Protein AF-L9M8V8-F1 (afdb_monomer_lite)

Radius of gyration: 56.33 Å; chains: 1; bounding box: 92×40×172 Å

Structure (mmCIF, N/CA/C/O backbone):
data_AF-L9M8V8-F1
#
_entry.id   AF-L9M8V8-F1
#
loop_
_atom_site.group_PDB
_atom_site.id
_atom_site.type_symbol
_atom_site.label_atom_id
_atom_site.label_alt_id
_atom_site.label_comp_id
_atom_site.label_asym_id
_atom_site.label_entity_id
_atom_site.label_seq_id
_atom_site.pdbx_PDB_ins_code
_atom_site.Cartn_x
_atom_site.Cartn_y
_atom_site.Cartn_z
_atom_site.occupancy
_atom_site.B_iso_or_equiv
_atom_site.auth_seq_id
_atom_site.auth_comp_id
_atom_site.auth_asym_id
_atom_site.auth_atom_id
_atom_site.pdbx_PDB_model_num
ATOM 1 N N . MET A 1 1 ? -31.979 2.508 2.368 1.00 50.53 1 MET A N 1
ATOM 2 C CA . MET A 1 1 ? -30.534 2.706 2.116 1.00 50.53 1 MET A CA 1
ATOM 3 C C . MET A 1 1 ? -29.885 3.126 3.432 1.00 50.53 1 MET A C 1
ATOM 5 O O . MET A 1 1 ? -30.281 4.148 3.980 1.00 50.53 1 MET A O 1
ATOM 9 N N . PHE A 1 2 ? -29.004 2.305 4.011 1.00 59.25 2 PHE A N 1
ATOM 10 C CA . PHE A 1 2 ? -28.332 2.633 5.276 1.00 59.25 2 PHE A CA 1
ATOM 11 C C . PHE A 1 2 ? -27.200 3.629 5.005 1.00 59.25 2 PHE A C 1
ATOM 13 O O . PHE A 1 2 ? -26.376 3.392 4.128 1.00 59.25 2 PHE A O 1
ATOM 20 N N . SER A 1 3 ? -27.179 4.757 5.721 1.00 72.69 3 SER A N 1
ATOM 21 C CA . SER A 1 3 ? -26.155 5.793 5.565 1.00 72.69 3 SER A CA 1
ATOM 22 C C . SER A 1 3 ? -25.452 6.067 6.893 1.00 72.69 3 SER A C 1
ATOM 24 O O . SER A 1 3 ? -26.061 6.020 7.964 1.00 72.69 3 SER A O 1
ATOM 26 N N . TRP A 1 4 ? -24.164 6.406 6.817 1.00 74.06 4 TRP A N 1
ATOM 27 C CA . TRP A 1 4 ? -23.378 6.875 7.962 1.00 74.06 4 TRP A CA 1
ATOM 28 C C . TRP A 1 4 ? -24.007 8.083 8.659 1.00 74.06 4 TRP A C 1
ATOM 30 O O . TRP A 1 4 ? -23.920 8.210 9.880 1.00 74.06 4 TRP A O 1
ATOM 40 N N . LYS A 1 5 ? -24.681 8.939 7.884 1.00 79.88 5 LYS A N 1
ATOM 41 C CA . LYS A 1 5 ? -25.448 10.072 8.396 1.00 79.88 5 LYS A CA 1
ATOM 42 C C . LYS A 1 5 ? -26.564 9.593 9.331 1.00 79.88 5 LYS A C 1
ATOM 44 O O . LYS A 1 5 ? -26.595 10.010 10.478 1.00 79.88 5 LYS A O 1
ATOM 49 N N . ASN A 1 6 ? -27.354 8.599 8.919 1.00 80.38 6 ASN A N 1
ATOM 50 C CA . ASN A 1 6 ? -28.432 8.052 9.751 1.00 80.38 6 ASN A CA 1
ATOM 51 C C . ASN A 1 6 ? -27.919 7.429 11.060 1.00 80.38 6 ASN A C 1
ATOM 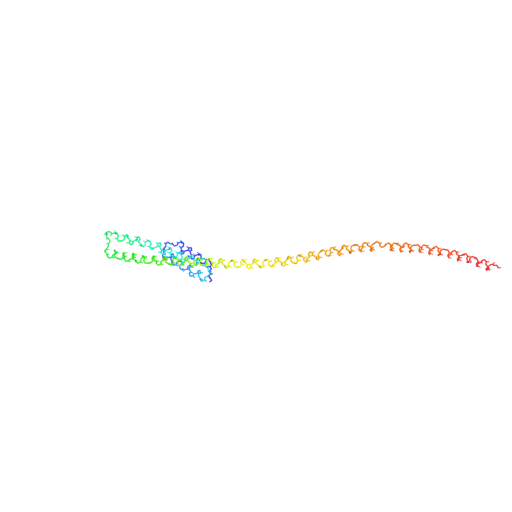53 O O . ASN A 1 6 ? -28.581 7.539 12.089 1.00 80.38 6 ASN A O 1
ATOM 57 N N . ILE A 1 7 ? -26.757 6.768 11.041 1.00 76.38 7 ILE A N 1
ATOM 58 C CA . ILE A 1 7 ? -26.131 6.211 12.253 1.00 76.38 7 ILE A CA 1
ATOM 59 C C . ILE A 1 7 ? -25.719 7.336 13.210 1.00 76.38 7 ILE A C 1
ATOM 61 O O . ILE A 1 7 ? -26.012 7.272 14.404 1.00 76.38 7 ILE A O 1
ATOM 65 N N . LYS A 1 8 ? -25.066 8.375 12.681 1.00 77.00 8 LYS A N 1
ATOM 66 C CA . LYS A 1 8 ? -24.570 9.514 13.461 1.00 77.00 8 LYS A CA 1
ATOM 67 C C . LYS A 1 8 ? -25.706 10.351 14.048 1.00 77.00 8 LYS A C 1
ATOM 69 O O . LYS A 1 8 ? -25.626 10.736 15.210 1.00 77.00 8 LYS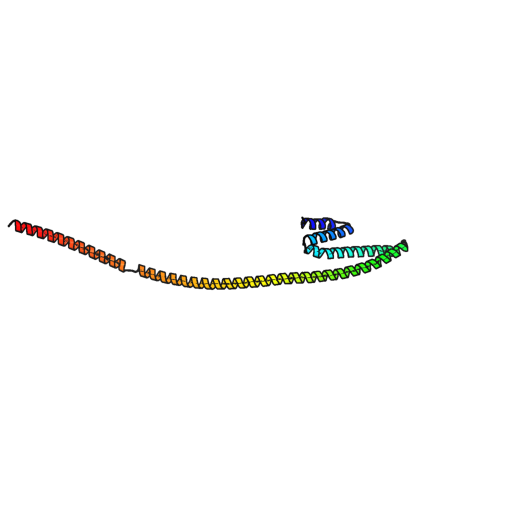 A O 1
ATOM 74 N N . ASP A 1 9 ? -26.761 10.571 13.273 1.00 83.81 9 ASP A N 1
ATOM 75 C CA . ASP A 1 9 ? -27.955 11.294 13.712 1.00 83.81 9 ASP A CA 1
ATOM 76 C C . ASP A 1 9 ? -28.653 10.511 14.835 1.00 83.81 9 ASP A C 1
ATOM 78 O O . ASP A 1 9 ? -28.902 11.054 15.904 1.00 83.81 9 ASP A O 1
ATOM 82 N N . THR A 1 10 ? -28.807 9.186 14.683 1.00 81.44 10 THR A N 1
ATOM 83 C CA . THR A 1 10 ? -29.354 8.319 15.748 1.00 81.44 10 THR A CA 1
ATOM 84 C C . THR A 1 10 ? -28.530 8.401 17.038 1.00 81.44 10 THR A C 1
ATOM 86 O O . THR A 1 10 ? -29.098 8.482 18.125 1.00 81.44 10 THR A O 1
ATOM 89 N N . PHE A 1 11 ? -27.196 8.393 16.936 1.00 79.62 11 PHE A N 1
ATOM 90 C CA . PHE A 1 11 ? -26.319 8.531 18.099 1.00 79.62 11 PHE A CA 1
ATOM 91 C C . PHE A 1 11 ? -26.476 9.901 18.770 1.00 79.62 11 PHE A C 1
ATOM 93 O O . PHE A 1 11 ? -26.633 9.982 19.987 1.00 79.62 11 PHE A O 1
ATOM 100 N N . ASN A 1 12 ? -26.459 10.985 17.997 1.00 80.12 12 ASN A N 1
ATOM 101 C CA . ASN A 1 12 ? -26.593 12.325 18.558 1.00 80.12 12 ASN A CA 1
ATOM 102 C C . ASN A 1 12 ? -27.960 12.522 19.222 1.00 80.12 12 ASN A C 1
ATOM 104 O O . ASN A 1 12 ? -28.014 12.960 20.368 1.00 80.12 12 ASN A O 1
ATOM 108 N N . ASP A 1 13 ? -29.038 12.132 18.550 1.00 83.88 13 ASP A N 1
ATOM 109 C CA . ASP A 1 13 ? -30.397 12.411 19.010 1.00 83.88 13 ASP A CA 1
ATOM 110 C C . ASP A 1 13 ? -30.803 11.511 20.178 1.00 83.88 13 ASP A C 1
ATOM 112 O O . ASP A 1 13 ? -31.338 11.989 21.175 1.00 83.88 13 ASP A O 1
ATOM 116 N N . LYS A 1 14 ? -30.521 10.204 20.087 1.00 83.38 14 LYS A N 1
ATOM 117 C CA . LYS A 1 14 ? -31.028 9.219 21.057 1.00 83.38 14 LYS A CA 1
ATOM 118 C C . LYS A 1 14 ? -30.038 8.867 22.160 1.00 83.38 14 LYS A C 1
ATOM 120 O O . LYS A 1 14 ? -30.459 8.410 23.216 1.00 83.38 14 LYS A O 1
ATOM 125 N N . VAL A 1 15 ? -28.736 9.069 21.944 1.00 79.50 15 VAL A N 1
ATOM 126 C CA . VAL A 1 15 ? -27.695 8.714 22.927 1.00 79.50 15 VAL A CA 1
ATOM 127 C C . VAL A 1 15 ? -27.093 9.958 23.571 1.00 79.50 15 VAL A C 1
ATOM 129 O O . VAL A 1 15 ? -27.067 10.059 24.795 1.00 79.50 15 VAL A O 1
ATOM 132 N N . LYS A 1 16 ? -26.616 10.917 22.770 1.00 78.94 16 LYS A N 1
ATOM 133 C CA . LYS A 1 16 ? -25.908 12.095 23.289 1.00 78.94 16 LYS A CA 1
ATOM 134 C C . LYS A 1 16 ? -26.854 13.126 23.909 1.00 78.94 16 LYS A C 1
ATOM 136 O O . LYS A 1 16 ? -26.568 13.619 24.995 1.00 78.94 16 LYS A O 1
ATOM 141 N N . ASN A 1 17 ? -27.952 13.436 23.225 1.00 83.62 17 ASN A N 1
ATOM 142 C CA . ASN A 1 17 ? -28.871 14.510 23.610 1.00 83.62 17 ASN A CA 1
ATOM 143 C C . ASN A 1 17 ? -30.042 14.033 24.479 1.00 83.62 17 ASN A C 1
ATOM 145 O O . ASN A 1 17 ? -30.834 14.850 24.936 1.00 83.62 17 ASN A O 1
ATOM 149 N N . SER A 1 18 ? -30.170 12.726 24.706 1.00 80.50 18 SER A N 1
ATOM 150 C CA . SER A 1 18 ? -31.218 12.197 25.571 1.00 80.50 18 SER A CA 1
ATOM 151 C C . SER A 1 18 ? -30.935 12.513 27.043 1.00 80.50 18 SER A C 1
ATOM 153 O O . SER A 1 18 ? -29.797 12.410 27.506 1.00 80.50 18 SER A O 1
ATOM 155 N N . GLU A 1 19 ? -31.974 12.848 27.802 1.00 74.69 19 GLU A N 1
ATOM 156 C CA . GLU A 1 19 ? -31.898 13.015 29.259 1.00 74.69 19 GLU A CA 1
ATOM 157 C C . GLU A 1 19 ? -32.205 11.704 30.000 1.00 74.69 19 GLU A C 1
ATOM 159 O O . GLU A 1 19 ? -31.685 11.463 31.089 1.00 74.69 19 GLU A O 1
ATOM 164 N N . SER A 1 20 ? -32.981 10.809 29.381 1.00 80.88 20 SER A N 1
ATOM 165 C CA . SER A 1 20 ? -33.436 9.557 29.984 1.00 80.88 20 SER A CA 1
ATOM 166 C C . SER A 1 20 ? -32.459 8.412 29.712 1.00 80.88 20 SER A C 1
ATOM 168 O O . SER A 1 20 ? -32.096 8.097 28.577 1.00 80.88 20 SER A O 1
ATOM 170 N N . THR A 1 21 ? -32.064 7.720 30.777 1.00 71.12 21 THR A N 1
ATOM 171 C CA . THR A 1 21 ? -31.235 6.513 30.714 1.00 71.12 21 THR A CA 1
ATOM 172 C C . THR A 1 21 ? -31.833 5.425 29.814 1.00 71.12 21 THR A C 1
ATOM 174 O O . THR A 1 21 ? -31.104 4.737 29.091 1.00 71.12 21 THR A O 1
ATOM 177 N N . LYS A 1 22 ? -33.160 5.258 29.841 1.00 76.06 22 LYS A N 1
ATOM 178 C CA . LYS A 1 22 ? -33.867 4.268 29.020 1.00 76.06 22 LYS A CA 1
ATOM 179 C C . LYS A 1 22 ? -33.696 4.581 27.536 1.00 76.06 22 LYS A C 1
ATOM 181 O O . LYS A 1 22 ? -33.362 3.691 26.755 1.00 76.06 22 LYS A O 1
ATOM 186 N N . ASP A 1 23 ? -33.847 5.848 27.171 1.00 78.25 23 ASP A N 1
ATOM 187 C CA . ASP A 1 23 ? -33.729 6.298 25.786 1.00 78.25 23 ASP A CA 1
ATOM 188 C C . ASP A 1 23 ? -32.279 6.242 25.303 1.00 78.25 23 ASP A C 1
ATOM 190 O O . ASP A 1 23 ? -32.037 5.805 24.180 1.00 78.25 23 ASP A O 1
ATOM 194 N N . LYS A 1 24 ? -31.304 6.541 26.177 1.00 80.00 24 LYS A N 1
ATOM 195 C CA . LYS A 1 24 ? -29.876 6.315 25.887 1.00 80.00 24 LYS A CA 1
ATOM 196 C C . LYS A 1 24 ? -29.575 4.852 25.583 1.00 80.00 24 LYS A C 1
ATOM 198 O O . LYS A 1 24 ? -28.861 4.556 24.627 1.00 80.00 24 LYS A O 1
ATOM 203 N N . THR A 1 25 ? -30.126 3.939 26.381 1.00 76.38 25 THR A N 1
ATOM 204 C CA . THR A 1 25 ? -29.896 2.491 26.247 1.00 76.38 25 THR A CA 1
ATOM 205 C C . THR A 1 25 ? -30.508 1.948 24.955 1.00 76.38 25 THR A C 1
ATOM 207 O O . THR A 1 25 ? -29.837 1.251 24.193 1.00 76.38 25 THR A O 1
ATOM 210 N N . LEU A 1 26 ? -31.760 2.317 24.662 1.00 79.25 26 LEU A N 1
ATOM 211 C CA . LEU A 1 26 ? -32.438 1.950 23.415 1.00 79.25 26 LEU A CA 1
ATOM 212 C C . LEU A 1 26 ? -31.756 2.578 22.192 1.00 79.25 26 LEU A C 1
ATOM 214 O O . LEU A 1 26 ? -31.555 1.902 21.184 1.00 79.25 26 LEU A O 1
ATOM 218 N N . GLY A 1 27 ? -31.337 3.842 22.298 1.00 82.62 27 GLY A N 1
ATOM 219 C CA . GLY A 1 27 ? -30.585 4.542 21.261 1.00 82.62 27 GLY A CA 1
ATOM 220 C C . GLY A 1 27 ? -29.258 3.856 20.937 1.00 82.62 27 GLY A C 1
ATOM 221 O O . GLY A 1 27 ? -28.928 3.682 19.766 1.00 82.62 27 GLY A O 1
ATOM 222 N N . LEU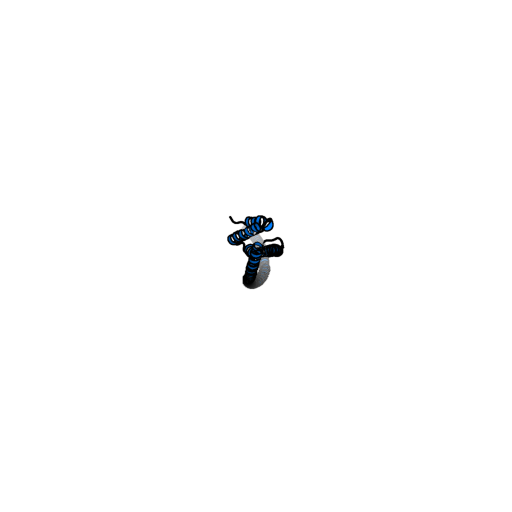 A 1 28 ? -28.521 3.396 21.951 1.00 80.62 28 LEU A N 1
ATOM 223 C CA . LEU A 1 28 ? -27.284 2.633 21.761 1.00 80.62 28 LEU A CA 1
ATOM 224 C C . LEU A 1 28 ? -27.531 1.278 21.096 1.00 80.62 28 LEU A C 1
ATOM 226 O O . LEU A 1 28 ? -26.798 0.922 20.174 1.00 80.62 28 LEU A O 1
ATOM 230 N N . ALA A 1 29 ? -28.570 0.545 21.504 1.00 78.44 29 ALA A N 1
ATOM 231 C CA . ALA A 1 29 ? -28.947 -0.713 20.858 1.00 78.44 29 ALA A CA 1
ATOM 232 C C . ALA A 1 29 ? -29.312 -0.511 19.374 1.00 78.44 29 ALA A C 1
ATOM 234 O O . ALA A 1 29 ? -28.905 -1.294 18.513 1.00 78.44 29 ALA A O 1
ATOM 235 N N . GLU A 1 30 ? -30.010 0.579 19.049 1.00 80.88 30 GLU A N 1
ATOM 236 C CA . GLU A 1 30 ? -30.338 0.948 17.670 1.00 80.88 30 GLU A CA 1
ATOM 237 C C . GLU A 1 30 ? -29.088 1.328 16.859 1.00 80.88 30 GLU A C 1
ATOM 239 O O . GLU A 1 30 ? -28.945 0.906 15.710 1.00 80.88 30 GLU A O 1
ATOM 244 N N . VAL A 1 31 ? -28.148 2.075 17.449 1.00 78.38 31 VAL A N 1
ATOM 245 C CA . VAL A 1 31 ? -26.853 2.389 16.822 1.00 78.38 31 VAL A CA 1
ATOM 246 C C . VAL A 1 31 ? -26.054 1.112 16.546 1.00 78.38 31 VAL A C 1
ATOM 248 O O . VAL A 1 31 ? -25.493 0.990 15.457 1.00 78.38 31 VAL A O 1
ATOM 251 N N . ILE A 1 32 ? -26.050 0.136 17.461 1.00 72.62 32 ILE A N 1
ATOM 252 C CA . ILE A 1 32 ? -25.426 -1.184 17.251 1.00 72.62 32 ILE A CA 1
ATOM 253 C C . ILE A 1 32 ? -26.075 -1.910 16.076 1.00 72.62 32 ILE A C 1
ATOM 255 O O . ILE A 1 32 ? -25.382 -2.283 15.132 1.00 72.62 32 ILE A O 1
ATOM 259 N N . GLY A 1 33 ? -27.402 -2.060 16.083 1.00 71.94 33 GLY A N 1
ATOM 260 C CA . GLY A 1 33 ? -28.116 -2.722 14.989 1.00 71.94 33 GLY A CA 1
ATOM 261 C C . GLY A 1 33 ? -27.811 -2.081 13.633 1.00 71.94 33 GLY A C 1
ATOM 262 O O . GLY A 1 33 ? -27.486 -2.773 12.670 1.00 71.94 33 GLY A O 1
ATOM 263 N N . LYS A 1 34 ? -27.818 -0.743 13.565 1.00 76.44 34 LYS A N 1
ATOM 264 C CA . LYS A 1 34 ? -27.517 -0.009 12.328 1.00 76.44 34 LYS A CA 1
ATOM 265 C C . LYS A 1 34 ? -26.053 -0.138 11.900 1.00 76.44 34 LYS A C 1
ATOM 267 O O . LYS A 1 34 ? -25.787 -0.207 10.704 1.00 76.44 34 LYS A O 1
ATOM 272 N N . THR A 1 35 ? -25.106 -0.169 12.837 1.00 71.31 35 THR A N 1
ATOM 273 C CA . THR A 1 35 ? -23.668 -0.282 12.526 1.00 71.31 35 THR A CA 1
ATOM 274 C C . THR A 1 35 ? -23.261 -1.685 12.101 1.00 71.31 35 THR A C 1
ATOM 276 O O . THR A 1 35 ? -22.473 -1.808 11.165 1.00 71.31 35 THR A O 1
ATOM 279 N N . VAL A 1 36 ? -23.848 -2.725 12.703 1.00 68.75 36 VAL A N 1
ATOM 280 C CA . VAL A 1 36 ? -23.671 -4.122 12.275 1.00 68.75 36 VAL A CA 1
ATOM 281 C C . VAL A 1 36 ? -24.192 -4.309 10.849 1.00 68.75 36 VAL A C 1
ATOM 283 O O . VAL A 1 36 ? -23.459 -4.797 9.993 1.00 68.75 36 VAL A O 1
ATOM 286 N N . VAL A 1 37 ? -25.412 -3.842 10.557 1.00 66.50 37 VAL A N 1
ATOM 287 C CA . VAL A 1 37 ? -26.016 -3.956 9.215 1.00 66.50 37 VAL A CA 1
ATOM 288 C C . VAL A 1 37 ? -25.249 -3.143 8.162 1.00 66.50 37 VAL A C 1
ATOM 290 O O . VAL A 1 37 ? -25.169 -3.551 7.008 1.00 66.50 37 VAL A O 1
ATOM 293 N N . ALA A 1 38 ? -24.654 -2.010 8.542 1.00 65.25 38 ALA A N 1
ATOM 294 C CA . ALA A 1 38 ? -23.890 -1.156 7.632 1.00 65.25 38 ALA A CA 1
ATOM 295 C C . ALA A 1 38 ? -22.410 -1.560 7.461 1.00 65.25 38 ALA A C 1
ATOM 297 O O . ALA A 1 38 ? -21.685 -0.874 6.742 1.00 65.25 38 ALA A O 1
ATOM 298 N N . GLY A 1 39 ? -21.929 -2.608 8.144 1.00 60.81 39 GLY A N 1
ATOM 299 C CA . GLY A 1 39 ? -20.507 -2.988 8.130 1.00 60.81 39 GLY A CA 1
ATOM 300 C C . GLY A 1 39 ? -19.577 -1.942 8.766 1.00 60.81 39 GLY A C 1
ATOM 301 O O . GLY A 1 39 ? -18.367 -1.947 8.539 1.00 60.81 39 GLY A O 1
ATOM 302 N N . ALA A 1 40 ? -20.125 -1.023 9.565 1.00 60.38 40 ALA A N 1
ATOM 303 C CA . ALA A 1 40 ? -19.395 0.051 10.228 1.00 60.38 40 ALA A CA 1
ATOM 304 C C . ALA A 1 40 ? -18.721 -0.470 11.509 1.00 60.38 40 ALA A C 1
ATOM 306 O O . ALA A 1 40 ? -19.192 -0.249 12.626 1.00 60.38 40 ALA A O 1
ATOM 307 N N . THR A 1 41 ? -17.596 -1.166 11.339 1.00 63.00 41 THR A N 1
ATOM 308 C CA . THR A 1 41 ? -16.926 -1.933 12.403 1.00 63.00 41 THR A CA 1
ATOM 309 C C . THR A 1 41 ? -16.490 -1.093 13.602 1.00 63.00 41 THR A C 1
ATOM 311 O O . THR A 1 41 ? -16.589 -1.561 14.728 1.00 63.00 41 THR A O 1
ATOM 314 N N . LYS A 1 42 ? -16.071 0.163 13.410 1.00 65.25 42 LYS A N 1
ATOM 315 C CA . LYS A 1 42 ? -15.481 0.967 14.495 1.00 65.25 42 LYS A CA 1
ATOM 316 C C . LYS A 1 42 ? -16.484 1.405 15.575 1.00 65.25 42 LYS A C 1
ATOM 318 O O . LYS A 1 42 ? -16.188 1.297 16.757 1.00 65.25 42 LYS A O 1
ATOM 323 N N . LEU A 1 43 ? -17.687 1.842 15.192 1.00 62.84 43 LEU A N 1
ATOM 324 C CA . LEU A 1 43 ? -18.749 2.155 16.164 1.00 62.84 43 LEU A CA 1
ATOM 325 C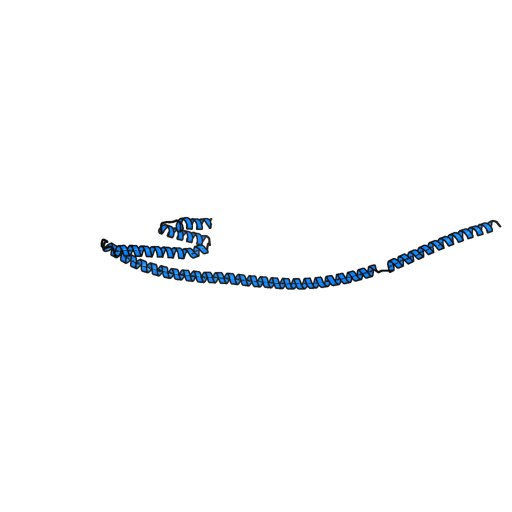 C . LEU A 1 43 ? -19.371 0.884 16.756 1.00 62.84 43 LEU A C 1
ATOM 327 O O . LEU A 1 43 ? -19.680 0.857 17.944 1.00 62.84 43 LEU A O 1
ATOM 331 N N . ALA A 1 44 ? -19.510 -0.179 15.955 1.00 64.25 44 ALA A N 1
ATOM 332 C CA . ALA A 1 44 ? -19.969 -1.478 16.447 1.00 64.25 44 ALA A CA 1
ATOM 333 C C . ALA A 1 44 ? -19.012 -2.073 17.501 1.00 64.25 44 ALA A C 1
ATOM 335 O O . AL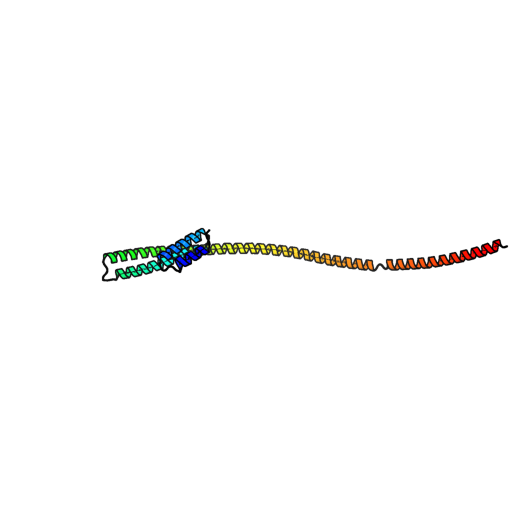A A 1 44 ? -19.454 -2.787 18.395 1.00 64.25 44 ALA A O 1
ATOM 336 N N . GLN A 1 45 ? -17.716 -1.753 17.424 1.00 65.88 45 GLN A N 1
ATOM 337 C CA . GLN A 1 45 ? -16.706 -2.150 18.410 1.00 65.88 45 GLN A CA 1
ATOM 338 C C . GLN A 1 45 ? -16.816 -1.381 19.733 1.00 65.88 45 GLN A C 1
ATOM 340 O O . GLN A 1 45 ? -16.576 -1.957 20.789 1.00 65.88 45 GLN A O 1
ATOM 345 N N . GLU A 1 46 ? -17.150 -0.091 19.694 1.00 68.81 46 GLU A N 1
ATOM 346 C CA . GLU A 1 46 ? -17.167 0.769 20.889 1.00 68.81 46 GLU A CA 1
ATOM 347 C C . GLU A 1 46 ? -18.503 0.712 21.647 1.00 68.81 46 GLU A C 1
ATOM 349 O O . GLU A 1 46 ? -18.555 0.905 22.863 1.00 68.81 46 GLU A O 1
ATOM 354 N N . ALA A 1 47 ? -19.596 0.415 20.947 1.00 67.62 47 ALA A N 1
ATOM 355 C CA . ALA A 1 47 ? -20.940 0.472 21.505 1.00 67.62 47 ALA A CA 1
ATOM 356 C C . ALA A 1 47 ? -21.246 -0.550 22.629 1.00 67.62 47 ALA A C 1
ATOM 358 O O . ALA A 1 47 ? -21.900 -0.153 23.597 1.00 67.62 47 ALA A O 1
ATOM 359 N N . PRO A 1 48 ? -20.763 -1.811 22.603 1.00 71.81 48 PRO A N 1
ATOM 360 C CA . PRO A 1 48 ? -20.913 -2.732 23.734 1.00 71.81 48 PRO A CA 1
ATOM 361 C C . PRO A 1 48 ? -20.285 -2.197 25.029 1.00 71.81 48 PRO A C 1
ATOM 363 O O . PRO A 1 48 ? -20.882 -2.300 26.098 1.00 71.81 48 PRO A O 1
ATOM 366 N N . SER A 1 49 ? -19.112 -1.563 24.935 1.00 74.19 49 SER A N 1
ATOM 367 C CA . SER A 1 49 ? -18.435 -0.946 26.081 1.00 74.19 49 SER A CA 1
ATOM 368 C C . SER A 1 49 ? -19.219 0.252 26.624 1.00 74.19 49 SER A C 1
ATOM 370 O O . SER A 1 49 ? -19.336 0.415 27.837 1.00 74.19 49 SER A O 1
ATOM 372 N N . LEU A 1 50 ? -19.806 1.067 25.740 1.00 73.94 50 LEU A N 1
ATOM 373 C CA . LEU A 1 50 ? -20.670 2.189 26.127 1.00 73.94 50 LEU A CA 1
ATOM 374 C C . LEU A 1 50 ? -21.945 1.718 26.844 1.00 73.94 50 LEU A C 1
ATOM 376 O O . LEU A 1 50 ? -22.337 2.322 27.842 1.00 73.94 50 LEU A O 1
ATOM 380 N N . LEU A 1 51 ? -22.563 0.627 26.380 1.00 73.50 51 LEU A N 1
ATOM 381 C CA . LEU A 1 51 ? -23.716 0.016 27.049 1.00 73.50 51 LEU A CA 1
ATOM 382 C C . LEU A 1 51 ? -23.365 -0.512 28.442 1.00 73.50 51 LEU A C 1
ATOM 384 O O . LEU A 1 51 ? -24.119 -0.276 29.384 1.00 73.50 51 LEU A O 1
ATOM 388 N N . LEU A 1 52 ? -22.225 -1.191 28.590 1.00 77.75 52 LEU A N 1
ATOM 389 C CA . LEU A 1 52 ? -21.786 -1.701 29.892 1.00 77.75 52 LEU A CA 1
ATOM 390 C C . LEU A 1 52 ? -21.498 -0.562 30.877 1.00 77.75 52 LEU A C 1
ATOM 392 O O . LEU A 1 52 ? -21.920 -0.639 32.025 1.00 77.75 52 LEU A O 1
ATOM 396 N N . ASN A 1 53 ? -20.869 0.526 30.427 1.00 79.44 53 ASN A N 1
ATOM 397 C CA . ASN A 1 53 ? -20.619 1.695 31.277 1.00 79.44 53 ASN A CA 1
ATOM 398 C C . ASN A 1 53 ? -21.920 2.382 31.732 1.00 79.44 53 ASN A C 1
ATOM 400 O O . ASN A 1 53 ? -22.012 2.843 32.867 1.00 79.44 53 ASN A O 1
ATOM 404 N N . LEU A 1 54 ? -22.943 2.438 30.874 1.00 75.62 54 LEU A N 1
ATOM 405 C CA . LEU A 1 54 ? -24.264 2.946 31.264 1.00 75.62 54 LEU A CA 1
ATOM 406 C C . LEU A 1 54 ? -24.976 2.013 32.247 1.00 75.62 54 LEU A C 1
ATOM 408 O O . LEU A 1 54 ? -25.622 2.490 33.178 1.00 75.62 54 LEU A O 1
ATOM 412 N N . ALA A 1 55 ? -24.860 0.698 32.056 1.00 75.06 55 ALA A N 1
ATOM 413 C CA . ALA A 1 55 ? -25.416 -0.284 32.980 1.00 75.06 55 ALA A CA 1
ATOM 414 C C . ALA A 1 55 ? -24.785 -0.163 34.378 1.00 75.06 55 ALA A C 1
ATOM 416 O O . ALA A 1 55 ? -25.504 -0.194 35.373 1.00 75.06 55 ALA A O 1
ATOM 417 N N . GLU A 1 56 ? -23.473 0.062 34.462 1.00 75.25 56 GLU A N 1
ATOM 418 C CA . GLU A 1 56 ? -22.783 0.322 35.733 1.00 75.25 56 GLU A CA 1
ATOM 419 C C . GLU A 1 56 ? -23.236 1.615 36.400 1.00 75.25 56 GLU A C 1
ATOM 421 O O . GLU A 1 56 ? -23.595 1.591 37.574 1.00 75.25 56 GLU A O 1
ATOM 426 N N . ALA A 1 57 ? -23.291 2.721 35.652 1.00 76.94 57 ALA A N 1
ATOM 427 C CA . ALA A 1 57 ? -23.739 4.003 36.194 1.00 76.94 57 ALA A CA 1
ATOM 428 C C . ALA A 1 57 ? -25.160 3.909 36.781 1.00 76.94 57 ALA A C 1
ATOM 430 O O . ALA A 1 57 ? -25.453 4.490 37.827 1.00 76.94 57 ALA A O 1
ATOM 431 N N . ASN A 1 58 ? -26.037 3.128 36.144 1.00 76.00 58 ASN A N 1
ATOM 432 C CA . ASN A 1 58 ? -27.365 2.846 36.683 1.00 76.00 58 ASN A CA 1
ATOM 433 C C . ASN A 1 58 ? -27.321 1.961 37.921 1.00 76.00 58 ASN A C 1
ATOM 435 O O . ASN A 1 58 ? -28.029 2.245 38.882 1.00 76.00 58 ASN A O 1
ATOM 439 N N . ASN A 1 59 ? -26.514 0.899 37.913 1.00 80.69 59 ASN A N 1
ATOM 440 C CA . ASN A 1 59 ? -26.370 0.018 39.067 1.00 80.69 59 ASN A CA 1
ATOM 441 C C . ASN A 1 59 ? -25.894 0.798 40.297 1.00 80.69 59 ASN A C 1
ATOM 443 O O . ASN A 1 59 ? -26.449 0.612 41.378 1.00 80.69 59 ASN A O 1
ATOM 447 N N . ASP A 1 60 ? -24.943 1.717 40.137 1.00 79.25 60 ASP A N 1
ATOM 448 C CA . ASP A 1 60 ? -24.452 2.562 41.227 1.00 79.25 60 ASP A CA 1
ATOM 449 C C . ASP A 1 60 ? -25.549 3.492 41.769 1.00 79.25 60 ASP A C 1
ATOM 451 O O . ASP A 1 60 ? -25.722 3.611 42.988 1.00 79.25 60 ASP A O 1
ATOM 455 N N . GLN A 1 61 ? -26.357 4.088 40.886 1.00 80.31 61 GLN A N 1
ATOM 456 C CA . GLN A 1 61 ? -27.496 4.914 41.290 1.00 80.31 61 GLN A CA 1
ATOM 457 C C . GLN A 1 61 ? -28.578 4.095 42.010 1.00 80.31 61 GLN A C 1
ATOM 459 O O . GLN A 1 61 ? -29.100 4.527 43.038 1.00 80.31 61 GLN A O 1
ATOM 464 N N . ILE A 1 62 ? -28.904 2.897 41.518 1.00 79.19 62 ILE A N 1
ATOM 465 C CA . ILE A 1 62 ? -29.901 2.023 42.150 1.00 79.19 62 ILE A CA 1
ATOM 466 C C . ILE A 1 62 ? -29.387 1.531 43.509 1.00 79.19 62 ILE A C 1
ATOM 468 O O . ILE A 1 62 ? -30.150 1.524 44.474 1.00 79.19 62 ILE A O 1
ATOM 472 N N . LYS A 1 63 ? -28.093 1.196 43.637 1.00 84.25 63 LYS A N 1
ATOM 473 C CA . LYS A 1 63 ? -27.473 0.871 44.934 1.00 84.25 63 LYS A CA 1
ATOM 474 C C . LYS A 1 63 ? -27.602 2.022 45.921 1.00 84.25 63 LYS A C 1
ATOM 476 O O . LYS A 1 63 ? -27.887 1.776 47.091 1.00 84.25 63 LYS A O 1
ATOM 481 N N . LYS A 1 64 ? -27.386 3.261 45.470 1.00 85.62 64 LYS A N 1
ATOM 482 C CA . LYS A 1 64 ? -27.535 4.454 46.307 1.00 85.62 64 LYS A CA 1
ATOM 483 C C . LYS A 1 64 ? -28.976 4.595 46.807 1.00 85.62 64 LYS A C 1
ATOM 485 O O . LYS A 1 64 ? -29.184 4.619 48.016 1.00 85.62 64 LYS A O 1
ATOM 490 N N . ASN A 1 65 ? -29.952 4.555 45.900 1.00 84.50 65 ASN A N 1
ATOM 491 C CA . ASN A 1 65 ? -31.372 4.659 46.245 1.00 84.50 65 ASN A CA 1
ATOM 492 C C . ASN A 1 65 ? -31.821 3.516 47.181 1.00 84.50 65 ASN A C 1
ATOM 494 O O . ASN A 1 65 ? -32.534 3.742 48.153 1.00 84.50 65 ASN A O 1
ATOM 498 N N . ALA A 1 66 ? -31.375 2.278 46.936 1.00 85.56 66 ALA A N 1
ATOM 499 C CA . ALA A 1 66 ? -31.706 1.132 47.785 1.00 85.56 66 ALA A CA 1
ATOM 500 C C . ALA A 1 66 ? -31.113 1.263 49.199 1.00 85.56 66 ALA A C 1
ATOM 502 O O . ALA A 1 66 ? -31.770 0.907 50.176 1.00 85.56 66 ALA A O 1
ATOM 503 N N . LYS A 1 67 ? -29.893 1.803 49.330 1.00 88.94 67 LYS A N 1
ATOM 504 C CA . LYS A 1 67 ? -29.281 2.099 50.636 1.00 88.94 67 LYS A CA 1
ATOM 505 C C . LYS A 1 67 ? -30.035 3.197 51.385 1.00 88.94 67 LYS A C 1
ATOM 507 O O . LYS A 1 67 ? -30.196 3.080 52.595 1.00 88.94 67 LYS A O 1
ATOM 512 N N . GLU A 1 68 ? -30.512 4.225 50.686 1.00 89.62 68 GLU A N 1
ATOM 513 C CA . GLU A 1 68 ? -31.338 5.289 51.273 1.00 89.62 68 GLU A CA 1
ATOM 514 C C . GLU A 1 68 ? -32.645 4.717 51.852 1.00 89.62 68 GLU A C 1
ATOM 516 O O . GLU A 1 68 ? -32.927 4.935 53.026 1.00 89.62 68 GLU A O 1
ATOM 521 N N . VAL A 1 69 ? -33.357 3.869 51.099 1.00 88.69 69 VAL A N 1
ATOM 522 C CA . VAL A 1 69 ? -34.586 3.175 51.549 1.00 88.69 69 VAL A CA 1
ATOM 523 C C . VAL A 1 69 ? -34.334 2.258 52.756 1.00 88.69 69 VAL A C 1
ATOM 525 O O . VAL A 1 69 ? -35.144 2.190 53.678 1.00 88.69 69 VAL A O 1
ATOM 528 N N . ILE A 1 70 ? -33.206 1.539 52.782 1.00 89.25 70 ILE A N 1
ATOM 529 C CA . ILE A 1 70 ? -32.856 0.653 53.908 1.00 89.25 70 ILE A CA 1
ATOM 530 C C . ILE A 1 70 ? -32.602 1.448 55.191 1.00 89.25 70 ILE A C 1
ATOM 532 O O . ILE A 1 70 ? -32.979 0.993 56.275 1.00 89.25 70 ILE A O 1
ATOM 536 N N . ASN A 1 71 ? -31.959 2.608 55.060 1.00 90.81 71 ASN A N 1
ATOM 537 C CA . ASN A 1 71 ? -31.520 3.428 56.183 1.00 90.81 71 ASN A CA 1
ATOM 538 C C . ASN A 1 71 ? -32.588 4.421 56.669 1.00 90.81 71 ASN A C 1
ATOM 540 O O . ASN A 1 71 ? -32.418 4.980 57.750 1.00 90.81 71 ASN A O 1
ATOM 544 N N . ASP A 1 72 ? -33.674 4.634 55.920 1.00 90.88 72 ASP A N 1
ATOM 545 C CA . ASP A 1 72 ? -34.766 5.521 56.326 1.00 90.88 72 ASP A CA 1
ATOM 546 C C . ASP A 1 72 ? -35.548 4.921 57.515 1.00 90.88 72 ASP A C 1
ATOM 548 O O . ASP A 1 72 ? -36.147 3.846 57.391 1.00 90.88 72 ASP A O 1
ATOM 552 N N . PRO A 1 73 ? -35.572 5.568 58.695 1.00 86.06 73 PRO A N 1
ATOM 553 C CA . PRO A 1 73 ? -36.302 5.068 59.857 1.00 86.06 73 PRO A CA 1
ATOM 554 C C . PRO A 1 73 ? -37.826 5.025 59.656 1.00 86.06 73 PRO A C 1
ATOM 556 O O . PRO A 1 73 ? -38.472 4.197 60.295 1.00 86.06 73 PRO A O 1
ATOM 559 N N . ASN A 1 74 ? -38.388 5.843 58.761 1.00 91.56 74 ASN A N 1
ATOM 560 C CA . ASN A 1 74 ? -39.832 5.942 58.514 1.00 91.56 74 ASN A CA 1
ATOM 561 C C . ASN A 1 74 ? -40.346 4.942 57.467 1.00 91.56 74 ASN A C 1
ATOM 563 O O . ASN A 1 74 ? -41.551 4.828 57.252 1.00 91.56 74 ASN A O 1
ATOM 567 N N . GLU A 1 75 ? -39.443 4.217 56.812 1.00 92.69 75 GLU A N 1
ATOM 568 C CA . GLU A 1 75 ? -39.784 3.301 55.733 1.00 92.69 75 GLU A CA 1
ATOM 569 C C . GLU A 1 75 ? -40.226 1.918 56.245 1.00 92.69 75 GLU A C 1
ATOM 571 O O . GLU A 1 75 ? -39.733 1.405 57.260 1.00 92.69 75 GLU A O 1
ATOM 576 N N . THR A 1 76 ? -41.151 1.286 55.516 1.00 92.44 76 THR A N 1
ATOM 577 C CA . THR A 1 76 ? -41.771 0.015 55.919 1.00 92.44 76 THR A CA 1
ATOM 578 C C . THR A 1 76 ? -40.785 -1.160 55.886 1.00 92.44 76 THR A C 1
ATOM 580 O O . THR A 1 76 ? -39.863 -1.218 55.069 1.00 92.44 76 THR A O 1
ATOM 583 N N . ILE A 1 77 ? -41.001 -2.158 56.754 1.00 89.00 77 ILE A N 1
ATOM 584 C CA . ILE A 1 77 ? -40.174 -3.382 56.802 1.00 89.00 77 ILE A CA 1
ATOM 585 C C . ILE A 1 77 ? -40.182 -4.110 55.447 1.00 89.00 77 ILE A C 1
ATOM 587 O O . ILE A 1 77 ? -39.139 -4.594 55.003 1.00 89.00 77 ILE A O 1
ATOM 591 N N . GLU A 1 78 ? -41.331 -4.143 54.768 1.00 89.69 78 GLU A N 1
ATOM 592 C CA . GLU A 1 78 ? -41.486 -4.768 53.452 1.00 89.69 78 GLU A CA 1
ATOM 593 C C . GLU A 1 78 ? -40.639 -4.059 52.381 1.00 89.69 78 GLU A C 1
ATOM 595 O O . GLU A 1 78 ? -39.912 -4.715 51.629 1.00 89.69 78 GLU A O 1
ATOM 600 N N . ASN A 1 79 ? -40.653 -2.722 52.344 1.00 85.62 79 ASN A N 1
ATOM 601 C CA . ASN A 1 79 ? -39.842 -1.948 51.399 1.00 85.62 79 ASN A CA 1
ATOM 602 C C . ASN A 1 79 ? -38.342 -2.099 51.675 1.00 85.62 79 ASN A C 1
ATOM 604 O O . ASN A 1 79 ? -37.557 -2.268 50.739 1.00 85.62 79 ASN A O 1
ATOM 608 N N . LYS A 1 80 ? -37.936 -2.159 52.948 1.00 88.06 80 LYS A N 1
ATOM 609 C CA . LYS A 1 80 ? -36.546 -2.448 53.337 1.00 88.06 80 LYS A CA 1
ATOM 610 C C . LYS A 1 80 ? -36.099 -3.848 52.911 1.00 88.06 80 LYS A C 1
ATOM 612 O O . LYS A 1 80 ? -34.966 -4.017 52.461 1.00 88.06 80 LYS A O 1
ATOM 617 N N . GLN A 1 81 ? -36.966 -4.858 53.020 1.00 86.62 81 GLN A N 1
ATOM 618 C CA . GLN A 1 81 ? -36.675 -6.215 52.539 1.00 86.62 81 GLN A CA 1
ATOM 619 C C . GLN A 1 81 ? -36.556 -6.269 51.011 1.00 86.62 81 GLN A C 1
ATOM 621 O O . GLN A 1 81 ? -35.594 -6.850 50.502 1.00 86.62 81 GLN A O 1
ATOM 626 N N . LYS A 1 82 ? -37.465 -5.612 50.278 1.00 86.50 82 LYS A N 1
ATOM 627 C CA . LYS A 1 82 ? -37.372 -5.482 48.814 1.00 86.50 82 LYS A CA 1
ATOM 628 C C . LYS A 1 82 ? -36.071 -4.792 48.401 1.00 86.50 82 LYS A C 1
ATOM 630 O O . LYS A 1 82 ? -35.361 -5.309 47.545 1.00 86.50 82 LYS A O 1
ATOM 635 N N . ALA A 1 83 ? -35.701 -3.687 49.051 1.00 85.94 83 ALA A N 1
ATOM 636 C CA . ALA A 1 83 ? -34.452 -2.971 48.783 1.00 85.94 83 ALA A CA 1
ATOM 637 C C . ALA A 1 83 ? -33.198 -3.832 49.034 1.00 85.94 83 ALA A C 1
ATOM 639 O O . ALA A 1 83 ? -32.270 -3.807 48.226 1.00 85.94 83 ALA A O 1
ATOM 640 N N . LYS A 1 84 ? -33.183 -4.654 50.096 1.00 86.81 84 LYS A N 1
ATOM 641 C CA . LYS A 1 84 ? -32.100 -5.627 50.347 1.00 86.81 84 LYS A CA 1
ATOM 642 C C . LYS A 1 84 ? -32.015 -6.700 49.258 1.00 86.81 84 LYS A C 1
ATOM 644 O O . LYS A 1 84 ? -30.920 -7.017 48.805 1.00 86.81 84 LYS A O 1
ATOM 649 N N . SER A 1 85 ? -33.154 -7.229 48.810 1.00 85.50 85 SER A N 1
ATOM 650 C CA . SER A 1 85 ? -33.195 -8.193 47.701 1.00 85.50 85 SER A CA 1
ATOM 651 C C . SER A 1 85 ? -32.684 -7.577 46.393 1.00 85.50 85 SER A C 1
ATOM 653 O O . SER A 1 85 ? -31.890 -8.203 45.691 1.00 85.50 85 SER A O 1
ATOM 655 N N . TYR A 1 86 ? -33.059 -6.326 46.099 1.00 82.06 86 TYR A N 1
ATOM 656 C CA . TYR A 1 86 ? -32.532 -5.594 44.947 1.00 82.06 86 TYR A CA 1
ATOM 657 C C . TYR A 1 86 ? -31.018 -5.387 45.027 1.00 82.06 86 TYR A C 1
ATOM 659 O O . TYR A 1 86 ? -30.338 -5.593 44.026 1.00 82.06 86 TYR A O 1
ATOM 667 N N . LEU A 1 87 ? -30.474 -5.040 46.197 1.00 85.25 87 LEU A N 1
ATOM 668 C CA . LEU A 1 87 ? -29.027 -4.893 46.392 1.00 85.25 87 LEU A CA 1
ATOM 669 C C . LEU A 1 87 ? -28.258 -6.180 46.071 1.00 85.25 87 LEU A C 1
ATOM 671 O O . LEU A 1 87 ? -27.316 -6.120 45.282 1.00 85.25 87 LEU A O 1
ATOM 675 N N . ASN A 1 88 ? -28.706 -7.331 46.585 1.00 84.56 88 ASN A N 1
ATOM 676 C CA . ASN A 1 88 ? -28.088 -8.627 46.273 1.00 84.56 88 ASN A CA 1
ATOM 677 C C . ASN A 1 88 ? -28.137 -8.943 44.769 1.00 84.56 88 ASN A C 1
ATOM 679 O O . ASN A 1 88 ? -27.157 -9.407 44.190 1.00 84.56 88 ASN A O 1
ATOM 683 N N . ASN A 1 89 ? -29.263 -8.662 44.106 1.00 83.81 89 ASN A N 1
ATOM 684 C CA . ASN A 1 89 ? -29.386 -8.889 42.665 1.00 83.81 89 ASN A CA 1
ATOM 685 C C . ASN A 1 89 ? -28.442 -7.989 41.852 1.00 83.81 89 ASN A C 1
ATOM 687 O O . ASN A 1 89 ? -27.876 -8.438 40.858 1.00 83.81 89 ASN A O 1
ATOM 691 N N . ILE A 1 90 ? -28.238 -6.737 42.270 1.00 82.88 90 ILE A N 1
ATOM 692 C CA . ILE A 1 90 ? -27.328 -5.815 41.578 1.00 82.88 90 ILE A CA 1
ATOM 693 C C . ILE A 1 90 ? -25.870 -6.256 41.727 1.00 82.88 90 ILE A C 1
ATOM 695 O O . ILE A 1 90 ? -25.096 -6.092 40.788 1.00 82.88 90 ILE A O 1
ATOM 699 N N . GLU A 1 91 ? -25.478 -6.820 42.869 1.00 81.81 91 GLU A N 1
ATOM 700 C CA . GLU A 1 91 ? -24.125 -7.363 43.050 1.00 81.81 91 GLU A CA 1
ATOM 701 C C . GLU A 1 91 ? -23.827 -8.489 42.052 1.00 81.81 91 GLU A C 1
ATOM 703 O O . GLU A 1 91 ? -22.786 -8.448 41.392 1.00 81.81 91 GLU A O 1
ATOM 708 N N . ASN A 1 92 ? -24.778 -9.405 41.843 1.00 83.25 92 ASN A N 1
ATOM 709 C CA . ASN A 1 92 ? -24.666 -10.450 40.819 1.00 83.25 92 ASN A CA 1
ATOM 710 C C . ASN A 1 92 ? -24.560 -9.855 39.406 1.00 83.25 92 ASN A C 1
ATOM 712 O O . ASN A 1 92 ? -23.648 -10.194 38.656 1.00 83.25 92 ASN A O 1
ATOM 716 N N . ILE A 1 93 ? -25.433 -8.898 39.063 1.00 81.62 93 ILE A N 1
ATOM 717 C CA . ILE A 1 93 ? -25.400 -8.217 37.755 1.00 81.62 93 ILE A CA 1
ATOM 718 C C . ILE A 1 93 ? -24.055 -7.510 37.533 1.00 81.62 93 ILE A C 1
ATOM 720 O O . ILE A 1 93 ? -23.542 -7.479 36.416 1.00 81.62 93 ILE A O 1
ATOM 724 N N . GLN A 1 94 ? -23.463 -6.929 38.576 1.00 81.00 94 GLN A N 1
ATOM 725 C CA . GLN A 1 94 ? -22.185 -6.231 38.460 1.00 81.00 94 GLN A CA 1
ATOM 726 C C . GLN A 1 94 ? -21.010 -7.194 38.269 1.00 81.00 94 GLN A C 1
ATOM 728 O O . GLN A 1 94 ? -20.082 -6.867 37.529 1.00 81.00 94 GLN A O 1
ATOM 733 N N . SER A 1 95 ? -21.074 -8.390 38.860 1.00 83.94 95 SER A N 1
ATOM 734 C CA . SER A 1 95 ? -20.133 -9.474 38.557 1.00 83.94 95 SER A CA 1
ATOM 735 C C . SER A 1 95 ? -20.195 -9.863 37.075 1.00 83.94 95 SER A C 1
ATOM 737 O O . SER A 1 95 ? -19.171 -9.833 36.391 1.00 83.94 95 SER A O 1
ATOM 739 N N . ASP A 1 96 ? -21.398 -10.100 36.541 1.00 84.12 96 ASP A N 1
ATOM 740 C CA . ASP A 1 96 ? -21.602 -10.451 35.127 1.00 84.12 96 ASP A CA 1
ATOM 741 C C . ASP A 1 96 ? -21.107 -9.352 34.171 1.00 84.12 96 ASP A C 1
ATOM 743 O O . ASP A 1 96 ? -20.524 -9.624 33.118 1.00 84.12 96 ASP A O 1
ATOM 747 N N . ILE A 1 97 ? -21.339 -8.083 34.522 1.00 83.00 97 ILE A N 1
ATOM 748 C CA . ILE A 1 97 ? -20.848 -6.932 33.754 1.00 83.00 97 ILE A CA 1
ATOM 749 C C . ILE A 1 97 ? -19.315 -6.921 33.715 1.00 83.00 97 ILE A C 1
ATOM 751 O O . ILE A 1 97 ? -18.739 -6.711 32.644 1.00 83.00 97 ILE A O 1
ATOM 755 N N . ASN A 1 98 ? -18.653 -7.177 34.846 1.00 84.12 98 ASN A N 1
ATOM 756 C CA . ASN A 1 98 ? -17.193 -7.202 34.932 1.00 84.12 98 ASN A CA 1
ATOM 757 C C . ASN A 1 98 ? -16.585 -8.329 34.087 1.00 84.12 98 ASN A C 1
ATOM 759 O O . ASN A 1 98 ? -15.624 -8.090 33.350 1.00 84.12 98 ASN A O 1
ATOM 763 N N . GLU A 1 99 ? -17.163 -9.530 34.125 1.00 87.25 99 GLU A N 1
ATOM 764 C CA . GLU A 1 99 ? -16.732 -10.646 33.272 1.00 87.25 99 GLU A CA 1
ATOM 765 C C . GLU A 1 99 ? -16.887 -10.308 31.785 1.00 87.25 99 GLU A C 1
ATOM 767 O O . GLU A 1 99 ? -15.964 -10.492 30.984 1.00 87.25 99 GLU A O 1
ATOM 772 N N . ARG A 1 100 ? -18.030 -9.725 31.403 1.00 83.81 100 ARG A N 1
ATOM 773 C CA . ARG A 1 100 ? -18.280 -9.296 30.019 1.00 83.81 100 ARG A CA 1
ATOM 774 C C . ARG A 1 100 ? -17.318 -8.201 29.565 1.00 83.81 100 ARG A C 1
ATOM 776 O O . ARG A 1 100 ? -16.888 -8.224 28.411 1.00 83.81 100 ARG A O 1
ATOM 783 N N . LYS A 1 101 ? -16.942 -7.270 30.447 1.00 84.06 101 LYS A N 1
ATOM 784 C CA . LYS A 1 101 ? -15.921 -6.251 30.160 1.00 84.06 101 LYS A CA 1
ATOM 785 C C . LYS A 1 101 ? -14.567 -6.878 29.856 1.00 84.06 101 LYS A C 1
ATOM 787 O O . LYS A 1 101 ? -13.977 -6.558 28.826 1.00 84.06 101 LYS A O 1
ATOM 792 N N . GLN A 1 102 ? -14.109 -7.809 30.690 1.00 86.00 102 GLN A N 1
ATOM 793 C CA . GLN A 1 102 ? -12.851 -8.518 30.445 1.00 86.00 102 GLN A CA 1
ATOM 794 C C . GLN A 1 102 ? -12.884 -9.290 29.119 1.00 86.00 102 GLN A C 1
ATOM 796 O O . GLN A 1 102 ? -11.922 -9.246 28.348 1.00 86.00 102 GLN A O 1
ATOM 801 N N . GLY A 1 103 ? -14.009 -9.944 28.812 1.00 84.62 103 GLY A N 1
ATOM 802 C CA . GLY A 1 103 ? -14.221 -10.616 27.530 1.00 84.62 103 GLY A CA 1
ATOM 803 C C . GLY A 1 103 ? -14.105 -9.666 26.332 1.00 84.62 103 GLY A C 1
ATOM 804 O O . GLY A 1 103 ? -13.395 -9.967 25.369 1.00 84.62 103 GLY A O 1
ATOM 805 N N . LEU A 1 104 ? -14.740 -8.491 26.403 1.00 82.50 104 LEU A N 1
ATOM 806 C CA . LEU A 1 104 ? -14.655 -7.468 25.354 1.00 82.50 104 LEU A CA 1
ATOM 807 C C . LEU A 1 104 ? -13.244 -6.898 25.194 1.00 82.50 104 LEU A C 1
ATOM 809 O O . LEU A 1 104 ? -12.788 -6.713 24.065 1.00 82.50 104 LEU A O 1
ATOM 813 N N . ASP A 1 105 ? -12.532 -6.654 26.292 1.00 82.94 105 ASP A N 1
ATOM 814 C CA . ASP A 1 105 ? -11.152 -6.170 26.241 1.00 82.94 105 ASP A CA 1
ATOM 815 C C . ASP A 1 105 ? -10.221 -7.191 25.580 1.00 82.94 105 ASP A C 1
ATOM 817 O O . ASP A 1 105 ? -9.373 -6.826 24.758 1.00 82.94 105 ASP A O 1
ATOM 821 N N . ASN A 1 106 ? -10.404 -8.479 25.876 1.00 82.94 106 ASN A N 1
ATOM 822 C CA . ASN A 1 106 ? -9.660 -9.557 25.228 1.00 82.94 106 ASN A CA 1
ATOM 823 C C . ASN A 1 106 ? -9.986 -9.646 23.733 1.00 82.94 106 ASN A C 1
ATOM 825 O O . ASN A 1 106 ? -9.069 -9.699 22.911 1.00 82.94 106 ASN A O 1
ATOM 829 N N . TYR A 1 107 ? -11.267 -9.570 23.362 1.00 81.38 107 TYR A N 1
ATOM 830 C CA . TYR A 1 107 ? -11.684 -9.540 21.959 1.00 81.38 107 TYR A CA 1
ATOM 831 C C . TYR A 1 107 ? -11.058 -8.360 21.203 1.00 81.38 107 TYR A C 1
ATOM 833 O O . TYR A 1 107 ? -10.515 -8.524 20.108 1.00 81.38 107 TYR A O 1
ATOM 841 N N . ARG A 1 108 ? -11.052 -7.170 21.814 1.00 79.50 108 ARG A N 1
ATOM 842 C CA . ARG A 1 108 ? -10.448 -5.961 21.240 1.00 79.50 108 ARG A CA 1
ATOM 843 C C . ARG A 1 108 ? -8.942 -6.117 21.029 1.00 79.50 108 ARG A C 1
ATOM 845 O O . ARG A 1 108 ? -8.429 -5.698 19.991 1.00 79.50 108 ARG A O 1
ATOM 852 N N . LYS A 1 109 ? -8.227 -6.728 21.980 1.00 82.31 109 LYS A N 1
ATOM 853 C CA . LYS A 1 109 ? -6.790 -7.023 21.846 1.00 82.31 109 LYS A CA 1
ATOM 854 C C . LYS A 1 109 ? -6.522 -7.981 20.684 1.00 82.31 109 LYS A C 1
ATOM 856 O O . LYS A 1 109 ? -5.680 -7.667 19.844 1.00 82.31 109 LYS A O 1
ATOM 861 N N . SER A 1 110 ? -7.260 -9.088 20.597 1.00 78.06 110 SER A N 1
ATOM 862 C CA . SER A 1 110 ? -7.096 -10.073 19.520 1.00 78.06 110 SER A CA 1
ATOM 863 C C . SER A 1 110 ? -7.406 -9.488 18.143 1.00 78.06 110 SER A C 1
ATOM 865 O O . SER A 1 110 ? -6.646 -9.698 17.200 1.00 78.06 110 SER A O 1
ATOM 867 N N . PHE A 1 111 ? -8.468 -8.686 18.026 1.00 77.31 111 PHE A N 1
ATOM 868 C CA . PHE A 1 111 ? -8.812 -8.016 16.772 1.00 77.31 111 PHE A CA 1
ATOM 869 C C . PHE A 1 111 ? -7.724 -7.027 16.330 1.00 77.31 111 PHE A C 1
ATOM 871 O O . PHE A 1 111 ? -7.298 -7.041 15.178 1.00 77.31 111 PHE A O 1
ATOM 878 N N . ASN A 1 112 ? -7.226 -6.198 17.254 1.00 80.94 112 ASN A N 1
ATOM 879 C CA . ASN A 1 112 ? -6.146 -5.252 16.961 1.00 80.94 112 ASN A CA 1
ATOM 880 C C . ASN A 1 112 ? -4.848 -5.956 16.550 1.00 80.94 112 ASN A C 1
ATOM 882 O O . ASN A 1 112 ? -4.106 -5.436 15.719 1.00 80.94 112 ASN A O 1
ATOM 886 N N . TYR A 1 113 ? -4.557 -7.118 17.137 1.00 77.19 113 TYR A N 1
ATOM 887 C CA . TYR A 1 113 ? -3.411 -7.929 16.745 1.00 77.19 113 TYR A CA 1
ATOM 888 C C . TYR A 1 113 ? -3.567 -8.460 15.314 1.00 77.19 113 TYR A C 1
ATOM 890 O O . TYR A 1 113 ? -2.655 -8.291 14.507 1.00 77.19 113 TYR A O 1
ATOM 898 N N . ALA A 1 114 ? -4.732 -9.020 14.975 1.00 75.12 114 ALA A N 1
ATOM 899 C CA . ALA A 1 114 ? -5.014 -9.517 13.629 1.00 75.12 114 ALA A CA 1
ATOM 900 C C . ALA A 1 114 ? -4.929 -8.405 12.566 1.00 75.12 114 ALA A C 1
ATOM 902 O O . ALA A 1 114 ? -4.248 -8.572 11.559 1.00 75.12 114 ALA A O 1
ATOM 903 N N . ASP A 1 115 ? -5.533 -7.237 12.819 1.00 76.88 115 ASP A N 1
ATOM 904 C CA . ASP A 1 115 ? -5.471 -6.085 11.905 1.00 76.88 115 ASP A CA 1
ATOM 905 C C . ASP A 1 115 ? -4.028 -5.596 11.680 1.00 76.88 115 ASP A C 1
ATOM 907 O O . ASP A 1 115 ? -3.651 -5.232 10.564 1.00 76.88 115 ASP A O 1
ATOM 911 N N . ARG A 1 116 ? -3.184 -5.625 12.723 1.00 80.06 116 ARG A N 1
ATOM 912 C CA . ARG A 1 116 ? -1.753 -5.315 12.584 1.00 80.06 116 ARG A CA 1
ATOM 913 C C . ARG A 1 116 ? -1.036 -6.334 11.705 1.00 80.06 116 ARG A C 1
ATOM 915 O O . ARG A 1 116 ? -0.348 -5.910 10.784 1.00 80.06 116 ARG A O 1
ATOM 922 N N . GLN A 1 117 ? -1.243 -7.630 11.939 1.00 83.81 117 GLN A N 1
ATOM 923 C CA . GLN A 1 117 ? -0.624 -8.700 11.148 1.00 83.81 117 GLN A CA 1
ATOM 924 C C . GLN A 1 117 ? -0.976 -8.583 9.661 1.00 83.81 117 GLN A C 1
ATOM 926 O O . GLN A 1 117 ? -0.086 -8.598 8.817 1.00 83.81 117 GLN A O 1
ATOM 931 N N . THR A 1 118 ? -2.251 -8.357 9.331 1.00 82.94 118 THR A N 1
ATOM 932 C CA . THR A 1 118 ? -2.678 -8.172 7.936 1.00 82.94 118 THR A CA 1
ATOM 933 C C . THR A 1 118 ? -2.028 -6.943 7.298 1.00 82.94 118 THR A C 1
ATOM 935 O O . THR A 1 118 ? -1.578 -6.988 6.155 1.00 82.94 118 THR A O 1
ATOM 938 N N . LYS A 1 119 ? -1.937 -5.825 8.030 1.00 83.62 119 LYS A N 1
ATOM 939 C CA . LYS A 1 119 ? -1.260 -4.616 7.532 1.00 83.62 119 LYS A CA 1
ATOM 940 C C . LYS A 1 119 ? 0.236 -4.826 7.326 1.00 83.62 119 LYS A C 1
ATOM 942 O O . LYS A 1 119 ? 0.803 -4.207 6.432 1.00 83.62 119 LYS A O 1
ATOM 947 N N . GLU A 1 120 ? 0.869 -5.638 8.159 1.00 86.00 120 GLU A N 1
ATOM 948 C CA . GLU A 1 120 ? 2.299 -5.928 8.101 1.00 86.00 120 GLU A CA 1
ATOM 949 C C . GLU A 1 120 ? 2.628 -6.873 6.940 1.00 86.00 120 GLU A C 1
ATOM 951 O O . GLU A 1 120 ? 3.507 -6.558 6.143 1.00 86.00 120 GLU A O 1
ATOM 956 N N . GLN A 1 121 ? 1.827 -7.925 6.741 1.00 86.88 121 GLN A N 1
ATOM 957 C CA . GLN A 1 121 ? 1.904 -8.799 5.562 1.00 86.88 121 GLN A CA 1
ATOM 958 C C . GLN A 1 121 ? 1.756 -8.009 4.257 1.00 86.88 121 GLN A C 1
ATOM 960 O O . GLN A 1 121 ? 2.631 -8.064 3.397 1.00 86.88 121 GLN A O 1
ATOM 965 N N . ASN A 1 122 ? 0.720 -7.169 4.156 1.00 86.62 122 ASN A N 1
ATOM 966 C CA . ASN A 1 122 ? 0.509 -6.326 2.976 1.00 86.62 122 ASN A CA 1
ATOM 967 C C . ASN A 1 122 ? 1.679 -5.359 2.721 1.00 86.62 122 ASN A C 1
ATOM 969 O O . ASN A 1 122 ? 1.936 -4.979 1.578 1.00 86.62 122 ASN A O 1
ATOM 973 N N . LYS A 1 123 ? 2.372 -4.894 3.768 1.00 87.56 123 LYS A N 1
ATOM 974 C CA . LYS A 1 123 ? 3.557 -4.041 3.608 1.00 87.56 123 LYS A CA 1
ATOM 975 C C . LYS A 1 123 ? 4.746 -4.830 3.074 1.00 87.56 123 LYS A C 1
ATOM 977 O O . LYS A 1 123 ? 5.423 -4.314 2.187 1.00 87.56 123 LYS A O 1
ATOM 982 N N . GLU A 1 124 ? 4.983 -6.036 3.582 1.00 89.50 124 GLU A N 1
ATOM 983 C CA . GLU A 1 124 ? 6.114 -6.859 3.146 1.00 89.50 124 GLU A CA 1
ATOM 984 C C . GLU A 1 124 ? 5.941 -7.314 1.691 1.00 89.50 124 GLU A C 1
ATOM 986 O O . GLU A 1 124 ? 6.856 -7.139 0.890 1.00 89.50 124 GLU A O 1
ATOM 991 N N . GLU A 1 125 ? 4.738 -7.744 1.296 1.00 86.00 125 GLU A N 1
ATOM 992 C CA . GLU A 1 125 ? 4.427 -8.090 -0.101 1.00 86.00 125 GLU A CA 1
ATOM 993 C C . GLU A 1 125 ? 4.650 -6.903 -1.056 1.00 86.00 125 GLU A C 1
ATOM 995 O O . GLU A 1 125 ? 5.215 -7.037 -2.146 1.00 86.00 125 GLU A O 1
ATOM 1000 N N . ASN A 1 126 ? 4.241 -5.697 -0.644 1.00 88.69 126 ASN A N 1
ATOM 1001 C CA . ASN A 1 126 ? 4.469 -4.489 -1.436 1.00 88.69 126 ASN A CA 1
ATOM 1002 C C . ASN A 1 126 ? 5.956 -4.134 -1.536 1.00 88.69 126 ASN A C 1
ATOM 1004 O O . ASN A 1 126 ? 6.407 -3.693 -2.595 1.00 88.69 126 ASN A O 1
ATOM 1008 N N . LYS A 1 127 ? 6.715 -4.316 -0.454 1.00 91.00 127 LYS A N 1
ATOM 1009 C CA . LYS A 1 127 ? 8.156 -4.071 -0.429 1.00 91.00 127 LYS A CA 1
ATOM 1010 C C . LYS A 1 127 ? 8.886 -5.020 -1.379 1.00 91.00 127 LYS A C 1
ATOM 1012 O O . LYS A 1 127 ? 9.624 -4.537 -2.233 1.00 91.00 127 LYS A O 1
ATOM 1017 N N . GLU A 1 128 ? 8.600 -6.318 -1.319 1.00 90.88 128 GLU A N 1
ATOM 1018 C CA . GLU A 1 128 ? 9.181 -7.318 -2.224 1.00 90.88 128 GLU A CA 1
ATOM 1019 C C . GLU A 1 128 ? 8.852 -7.006 -3.698 1.00 90.88 128 GLU A C 1
ATOM 1021 O O . GLU A 1 128 ? 9.719 -7.029 -4.575 1.00 90.88 128 GLU A O 1
ATOM 1026 N N . SER A 1 129 ? 7.605 -6.618 -3.988 1.00 92.62 129 SER A N 1
ATOM 1027 C CA . SER A 1 129 ? 7.185 -6.197 -5.334 1.00 92.62 129 SER A CA 1
ATOM 1028 C C . SER A 1 129 ? 7.962 -4.976 -5.846 1.00 92.62 129 SER A C 1
ATOM 1030 O O . SER A 1 129 ? 8.342 -4.911 -7.022 1.00 92.62 129 SER A O 1
ATOM 1032 N N . ILE A 1 130 ? 8.219 -3.996 -4.974 1.00 90.94 130 ILE A N 1
ATOM 1033 C CA . ILE A 1 130 ? 9.001 -2.799 -5.307 1.00 90.94 130 ILE A CA 1
ATOM 1034 C C . ILE A 1 130 ? 10.471 -3.158 -5.532 1.00 90.94 130 ILE A C 1
ATOM 1036 O O . ILE A 1 130 ? 11.048 -2.703 -6.519 1.00 90.94 130 ILE A O 1
ATOM 1040 N N . GLU A 1 131 ? 11.063 -3.986 -4.673 1.00 93.31 131 GLU A N 1
ATOM 1041 C CA . GLU A 1 131 ? 12.451 -4.440 -4.805 1.00 93.31 131 GLU A CA 1
ATOM 1042 C C . GLU A 1 131 ? 12.667 -5.168 -6.140 1.00 93.31 131 GLU A C 1
ATOM 1044 O O . GLU A 1 131 ? 13.565 -4.807 -6.904 1.00 93.31 131 GLU A O 1
ATOM 1049 N N . ASN A 1 132 ? 11.758 -6.075 -6.507 1.00 92.88 132 ASN A N 1
ATOM 1050 C CA . ASN A 1 132 ? 11.786 -6.761 -7.800 1.00 92.88 132 ASN A CA 1
ATOM 1051 C C . ASN A 1 132 ? 11.707 -5.787 -8.990 1.00 92.88 132 ASN A C 1
ATOM 1053 O O . ASN A 1 132 ? 12.453 -5.912 -9.970 1.00 92.88 132 ASN A O 1
ATOM 1057 N N . LYS A 1 133 ? 10.837 -4.768 -8.912 1.00 92.75 133 LYS A N 1
ATOM 1058 C CA . LYS A 1 133 ? 10.753 -3.718 -9.942 1.00 92.75 133 LYS A CA 1
ATOM 1059 C C . LYS A 1 133 ? 12.045 -2.912 -10.033 1.00 92.75 133 LYS A C 1
ATOM 1061 O O . LYS A 1 133 ? 12.502 -2.662 -11.150 1.00 92.75 133 LYS A O 1
ATOM 1066 N N . ILE A 1 134 ? 12.649 -2.539 -8.905 1.00 91.06 134 ILE A N 1
ATOM 1067 C CA . ILE A 1 134 ? 13.923 -1.809 -8.872 1.00 91.06 134 ILE A CA 1
ATOM 1068 C C . ILE A 1 134 ? 15.012 -2.632 -9.562 1.00 91.06 134 ILE A C 1
ATOM 1070 O O . ILE A 1 134 ? 15.634 -2.129 -10.498 1.00 91.06 134 ILE A O 1
ATOM 1074 N N . SER A 1 135 ? 15.174 -3.909 -9.205 1.00 92.94 135 SER A N 1
ATOM 1075 C CA . SER A 1 135 ? 16.171 -4.780 -9.837 1.00 92.94 135 SER A CA 1
ATOM 1076 C C . SER A 1 135 ? 15.963 -4.903 -11.352 1.00 92.94 135 SER A C 1
ATOM 1078 O O . SER A 1 135 ? 16.925 -4.847 -12.125 1.00 92.94 135 SER A O 1
ATOM 1080 N N . SER A 1 136 ? 14.709 -4.995 -11.812 1.00 89.56 136 SER A N 1
ATOM 1081 C CA . SER A 1 136 ? 14.402 -5.033 -13.249 1.00 89.56 136 SER A CA 1
ATOM 1082 C C . SER A 1 136 ? 14.792 -3.731 -13.967 1.00 89.56 136 SER A C 1
ATOM 1084 O O . SER A 1 136 ? 15.395 -3.760 -15.044 1.00 89.56 136 SER A O 1
ATOM 1086 N N . LEU A 1 137 ? 14.527 -2.576 -13.347 1.00 90.81 137 LEU A N 1
ATOM 1087 C CA . LEU A 1 137 ? 14.869 -1.265 -13.894 1.00 90.81 137 LEU A CA 1
ATOM 1088 C C . LEU A 1 137 ? 16.383 -1.046 -13.927 1.00 90.81 137 LEU A C 1
ATOM 1090 O O . LEU A 1 137 ? 16.900 -0.479 -14.892 1.00 90.81 137 LEU A O 1
ATOM 1094 N N . GLU A 1 138 ? 17.115 -1.531 -12.927 1.00 91.56 138 GLU A N 1
ATOM 1095 C CA . GLU A 1 138 ? 18.577 -1.483 -12.910 1.00 91.56 138 GLU A CA 1
ATOM 1096 C C . GLU A 1 138 ? 19.194 -2.309 -14.047 1.00 91.56 138 GLU A C 1
ATOM 1098 O O . GLU A 1 138 ? 20.117 -1.842 -14.728 1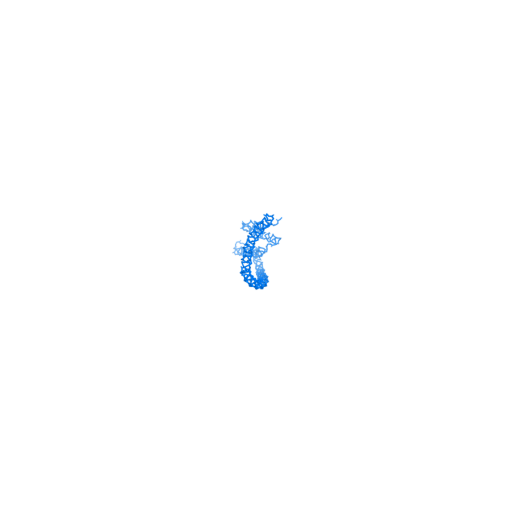.00 91.56 138 GLU A O 1
ATOM 1103 N N . ALA A 1 139 ? 18.644 -3.494 -14.327 1.00 90.88 139 ALA A N 1
ATOM 1104 C CA . ALA A 1 139 ? 19.069 -4.326 -15.451 1.00 90.88 139 ALA A CA 1
ATOM 1105 C C . ALA A 1 139 ? 18.820 -3.636 -16.808 1.00 90.88 139 ALA A C 1
ATOM 1107 O O . ALA A 1 139 ? 19.704 -3.610 -17.680 1.00 90.88 139 ALA A O 1
ATOM 1108 N N . VAL A 1 140 ? 17.653 -3.002 -16.973 1.00 90.31 140 VAL A N 1
ATOM 1109 C CA . VAL A 1 140 ? 17.326 -2.202 -18.165 1.00 90.31 140 VAL A CA 1
ATOM 1110 C C . VAL A 1 140 ? 18.280 -1.014 -18.295 1.00 90.31 140 VAL A C 1
ATOM 1112 O O . VAL A 1 140 ? 18.876 -0.816 -19.356 1.00 90.31 140 VAL A O 1
ATOM 1115 N N . LYS A 1 141 ? 18.510 -0.262 -17.212 1.00 89.62 141 LYS A N 1
ATOM 1116 C CA . LYS A 1 141 ? 19.440 0.878 -17.179 1.00 89.62 141 LYS A CA 1
ATOM 1117 C C . LYS A 1 141 ? 20.847 0.469 -17.616 1.00 89.62 141 LYS A C 1
ATOM 1119 O O . LYS A 1 141 ? 21.469 1.168 -18.422 1.00 89.62 141 LYS A O 1
ATOM 1124 N N . LYS A 1 142 ? 21.349 -0.675 -17.138 1.00 89.62 142 LYS A N 1
ATOM 1125 C CA . LYS A 1 142 ? 22.662 -1.216 -17.529 1.00 89.62 142 LYS A CA 1
ATOM 1126 C C . LYS A 1 142 ? 22.721 -1.526 -19.027 1.00 89.62 142 LYS A C 1
ATOM 1128 O O . LYS A 1 142 ? 23.684 -1.144 -19.697 1.00 89.62 142 LYS A O 1
ATOM 1133 N N . THR A 1 143 ? 21.675 -2.150 -19.563 1.00 88.50 143 THR A N 1
ATOM 1134 C CA . THR A 1 143 ? 21.555 -2.478 -20.993 1.00 88.50 143 THR A CA 1
ATOM 1135 C C . THR A 1 143 ? 21.524 -1.223 -21.866 1.00 88.50 143 THR A C 1
ATOM 1137 O O . THR A 1 143 ? 22.301 -1.109 -22.818 1.00 88.50 143 THR A O 1
ATOM 1140 N N . VAL A 1 144 ? 20.694 -0.239 -21.510 1.00 86.25 144 VAL A N 1
ATOM 1141 C CA . VAL A 1 144 ? 20.596 1.043 -22.224 1.00 86.25 144 VAL A CA 1
ATOM 1142 C C . VAL A 1 144 ? 21.928 1.790 -22.190 1.00 86.25 144 VAL A C 1
ATOM 1144 O O . VAL A 1 144 ? 22.396 2.263 -23.224 1.00 86.25 144 VAL A O 1
ATOM 1147 N N . THR A 1 145 ? 22.598 1.820 -21.035 1.00 83.44 145 THR A N 1
ATOM 1148 C CA . THR A 1 145 ? 23.914 2.463 -20.892 1.00 83.44 145 THR A CA 1
ATOM 1149 C C . THR A 1 145 ? 24.955 1.825 -21.815 1.00 83.44 145 THR A C 1
ATOM 1151 O O . THR A 1 145 ? 25.721 2.536 -22.470 1.00 83.44 145 THR A O 1
ATOM 1154 N N . LYS A 1 146 ? 24.974 0.488 -21.917 1.00 87.31 146 LYS A N 1
ATOM 1155 C CA . LYS A 1 146 ? 25.861 -0.229 -22.847 1.00 87.31 146 LYS A CA 1
ATOM 1156 C C . LYS A 1 146 ? 25.551 0.139 -24.301 1.00 87.31 146 LYS A C 1
ATOM 1158 O O . LYS A 1 146 ? 26.467 0.469 -25.051 1.00 87.31 146 LYS A O 1
ATOM 1163 N N . ARG A 1 147 ? 24.270 0.160 -24.685 1.00 85.19 147 ARG A N 1
ATOM 1164 C CA . ARG A 1 147 ? 23.840 0.533 -26.042 1.00 85.19 147 ARG A CA 1
ATOM 1165 C C . ARG A 1 147 ? 24.225 1.972 -26.396 1.00 85.19 147 ARG A C 1
ATOM 1167 O O . ARG A 1 147 ? 24.716 2.211 -27.494 1.00 85.19 147 ARG A O 1
ATOM 1174 N N . MET A 1 148 ? 24.084 2.914 -25.462 1.00 81.56 148 MET A N 1
ATOM 1175 C CA . MET A 1 148 ? 24.509 4.307 -25.657 1.00 81.56 148 MET A CA 1
ATOM 1176 C C . MET A 1 148 ? 26.021 4.439 -25.867 1.00 81.56 148 MET A C 1
ATOM 1178 O O . MET A 1 148 ? 26.446 5.246 -26.692 1.00 81.56 148 MET A O 1
ATOM 1182 N N . LYS A 1 149 ? 26.842 3.665 -25.143 1.00 85.56 149 LYS A N 1
ATOM 1183 C CA . LYS A 1 149 ? 28.299 3.656 -25.352 1.00 85.56 149 LYS A CA 1
ATOM 1184 C C . LYS A 1 149 ? 28.659 3.173 -26.758 1.00 85.56 149 LYS A C 1
ATOM 1186 O O . LYS A 1 149 ? 29.461 3.829 -27.414 1.00 85.56 149 LYS A O 1
ATOM 1191 N N . ASN A 1 150 ? 28.028 2.096 -27.226 1.00 85.12 150 ASN A N 1
ATOM 1192 C CA . ASN A 1 150 ? 28.250 1.577 -28.578 1.00 85.12 150 ASN A CA 1
ATOM 1193 C C . ASN A 1 150 ? 27.853 2.608 -29.641 1.00 85.12 150 ASN A C 1
ATOM 1195 O O . ASN A 1 150 ? 28.687 2.982 -30.451 1.00 85.12 150 ASN A O 1
ATOM 1199 N N . LEU A 1 151 ? 26.650 3.186 -29.546 1.00 87.44 151 LEU A N 1
ATOM 1200 C CA . LEU A 1 151 ? 26.193 4.213 -30.492 1.00 87.44 151 LEU A CA 1
ATOM 1201 C C . LEU A 1 151 ? 27.109 5.445 -30.538 1.00 87.44 151 LEU A C 1
ATOM 1203 O O . LEU A 1 151 ? 27.293 6.046 -31.594 1.00 87.44 151 LEU A O 1
ATOM 1207 N N . ARG A 1 152 ? 27.695 5.847 -29.400 1.00 85.44 152 ARG A N 1
ATOM 1208 C CA . ARG A 1 152 ? 28.696 6.926 -29.375 1.00 85.44 152 ARG A CA 1
ATOM 1209 C C . ARG A 1 152 ? 29.967 6.542 -30.131 1.00 85.44 152 ARG A C 1
ATOM 1211 O O . ARG A 1 152 ? 30.530 7.406 -30.799 1.00 85.44 152 ARG A O 1
ATOM 1218 N N . ARG A 1 153 ? 30.401 5.283 -30.026 1.00 86.44 153 ARG A N 1
ATOM 1219 C CA . ARG A 1 153 ? 31.552 4.754 -30.765 1.00 86.44 153 ARG A CA 1
ATOM 1220 C C . ARG A 1 153 ? 31.264 4.723 -32.263 1.00 86.44 153 ARG A C 1
ATOM 1222 O O . ARG A 1 153 ? 32.019 5.321 -33.018 1.00 86.44 153 ARG A O 1
ATOM 1229 N N . ASP A 1 154 ? 30.123 4.165 -32.657 1.00 88.44 154 ASP A N 1
ATOM 1230 C CA . ASP A 1 154 ? 29.698 4.078 -34.059 1.00 88.44 154 ASP A CA 1
ATOM 1231 C C . ASP A 1 154 ? 29.589 5.475 -34.688 1.00 88.44 154 ASP A C 1
ATOM 1233 O O . ASP A 1 154 ? 30.085 5.720 -35.785 1.00 88.44 154 ASP A O 1
ATOM 1237 N N . LYS A 1 155 ? 29.012 6.445 -33.961 1.00 88.69 155 LYS A N 1
ATOM 1238 C CA . LYS A 1 155 ? 28.950 7.846 -34.406 1.00 88.69 155 LYS A CA 1
ATOM 1239 C C . LYS A 1 155 ? 30.343 8.451 -34.602 1.00 88.69 155 LYS A C 1
ATOM 1241 O O . LYS A 1 155 ? 30.542 9.232 -35.530 1.00 88.69 155 LYS A O 1
ATOM 1246 N N . PHE A 1 156 ? 31.290 8.149 -33.716 1.00 89.06 156 PHE A N 1
ATOM 1247 C CA . PHE A 1 156 ? 32.663 8.628 -33.853 1.00 89.06 156 PHE A CA 1
ATOM 1248 C C . PHE A 1 156 ? 33.347 8.015 -35.080 1.00 89.06 156 PHE A C 1
ATOM 1250 O O . PHE A 1 156 ? 33.918 8.760 -35.872 1.00 89.06 156 PHE A O 1
ATOM 1257 N N . GLU A 1 157 ? 33.238 6.698 -35.267 1.00 88.56 157 GLU A N 1
ATOM 1258 C CA . GLU A 1 157 ? 33.785 5.980 -36.426 1.00 88.56 157 GLU A CA 1
ATOM 1259 C C . GLU A 1 157 ? 33.209 6.533 -37.739 1.00 88.56 157 GLU A C 1
ATOM 1261 O O . GLU A 1 157 ? 33.968 6.939 -38.618 1.00 88.56 157 GLU A O 1
ATOM 1266 N N . LEU A 1 158 ? 31.882 6.690 -37.824 1.00 90.31 158 LEU A N 1
ATOM 1267 C CA . LEU A 1 158 ? 31.208 7.298 -38.977 1.00 90.31 158 LEU A CA 1
ATOM 1268 C C . LEU A 1 158 ? 31.705 8.717 -39.266 1.00 90.31 158 LEU A C 1
ATOM 1270 O O . LEU A 1 158 ? 31.938 9.066 -40.420 1.00 90.31 158 LEU A O 1
ATOM 1274 N N . ASN A 1 159 ? 31.904 9.543 -38.236 1.00 83.81 159 ASN A N 1
ATOM 1275 C CA . ASN A 1 159 ? 32.431 10.895 -38.422 1.00 83.81 159 ASN A CA 1
ATOM 1276 C C . ASN A 1 159 ? 33.865 10.898 -38.971 1.00 83.81 159 ASN A C 1
ATOM 1278 O O . ASN A 1 159 ? 34.204 11.789 -39.748 1.00 83.81 159 ASN A O 1
ATOM 1282 N N . GLN A 1 160 ? 34.704 9.931 -38.586 1.00 83.75 160 GLN A N 1
ATOM 1283 C CA . GLN A 1 160 ? 36.047 9.788 -39.157 1.00 83.75 160 GLN A CA 1
ATOM 1284 C C . GLN A 1 160 ? 35.976 9.334 -40.616 1.00 83.75 160 GLN A C 1
ATOM 1286 O O . GLN A 1 160 ? 36.622 9.938 -41.469 1.00 83.75 160 GLN A O 1
ATOM 1291 N N . SER A 1 161 ? 35.125 8.352 -40.933 1.00 83.31 161 SER A N 1
ATOM 1292 C CA . SER A 1 161 ? 34.888 7.934 -42.319 1.00 83.31 161 SER A CA 1
ATOM 1293 C C . SER A 1 161 ? 34.408 9.099 -43.187 1.00 83.31 161 SER A C 1
ATOM 1295 O O . SER A 1 161 ? 34.960 9.318 -44.259 1.00 83.31 161 SER A O 1
ATOM 1297 N N . ILE A 1 162 ? 33.450 9.904 -42.711 1.00 81.00 162 ILE A N 1
ATOM 1298 C CA . ILE A 1 162 ? 32.960 11.093 -43.431 1.00 81.00 162 ILE A CA 1
ATOM 1299 C C . ILE A 1 162 ? 34.085 12.106 -43.675 1.00 81.00 162 ILE A C 1
ATOM 1301 O O . ILE A 1 162 ? 34.152 12.678 -44.760 1.00 81.00 162 ILE A O 1
ATOM 1305 N N . LYS A 1 163 ? 34.969 12.346 -42.698 1.00 80.44 163 LYS A N 1
ATOM 1306 C CA . LYS A 1 163 ? 36.129 13.231 -42.897 1.00 80.44 163 LYS A CA 1
ATOM 1307 C C . LYS A 1 163 ? 37.062 12.701 -43.980 1.00 80.44 163 LYS A C 1
ATOM 1309 O O . LYS A 1 163 ? 37.469 13.474 -44.837 1.00 80.44 163 LYS A O 1
ATOM 1314 N N . ASN A 1 164 ? 37.342 11.400 -43.977 1.00 76.31 164 ASN A N 1
ATOM 1315 C CA . ASN A 1 164 ? 38.185 10.779 -44.996 1.00 76.31 164 ASN A CA 1
ATOM 1316 C C . ASN A 1 164 ? 37.556 10.888 -46.394 1.00 76.31 164 ASN A C 1
ATOM 1318 O O . ASN A 1 164 ? 38.257 11.236 -47.334 1.00 76.31 164 ASN A O 1
ATOM 1322 N N . PHE A 1 165 ? 36.239 10.686 -46.523 1.00 71.69 165 PHE A N 1
ATOM 1323 C CA . PHE A 1 165 ? 35.524 10.887 -47.792 1.00 71.69 165 PHE A CA 1
ATOM 1324 C C . PHE A 1 165 ? 35.498 12.352 -48.251 1.00 71.69 165 PHE A C 1
ATOM 1326 O O . PHE A 1 165 ? 35.533 12.619 -49.444 1.00 71.69 165 PHE A O 1
ATOM 1333 N N . LYS A 1 166 ? 35.444 13.319 -47.328 1.00 67.12 166 LYS A N 1
ATOM 1334 C CA . LYS A 1 166 ? 35.499 14.753 -47.671 1.00 67.12 166 LYS A CA 1
ATOM 1335 C C . LYS A 1 166 ? 36.901 15.241 -48.035 1.00 67.12 166 LYS A C 1
ATOM 1337 O O . LYS A 1 166 ? 37.016 16.235 -48.737 1.00 67.12 166 LYS A O 1
ATOM 1342 N N . ASN A 1 167 ? 37.937 14.547 -47.575 1.00 63.56 167 ASN A N 1
ATOM 1343 C CA . ASN A 1 167 ? 39.332 14.805 -47.930 1.00 63.56 167 ASN A CA 1
ATOM 1344 C C . ASN A 1 167 ? 39.749 14.081 -49.222 1.00 63.56 167 ASN A C 1
ATOM 1346 O O . ASN A 1 167 ? 40.938 13.866 -49.443 1.00 63.56 167 ASN A O 1
ATOM 1350 N N . ILE A 1 168 ? 38.798 13.668 -50.065 1.00 61.59 168 ILE A N 1
ATOM 1351 C CA . ILE A 1 168 ? 39.104 13.136 -51.392 1.00 61.59 168 ILE A CA 1
ATOM 1352 C C . ILE A 1 168 ? 39.573 14.308 -52.264 1.00 61.59 168 ILE A C 1
ATOM 1354 O O . ILE A 1 168 ? 38.828 14.912 -53.031 1.00 61.59 168 ILE A O 1
ATOM 1358 N N . ASP A 1 169 ? 40.865 14.601 -52.142 1.00 62.34 169 ASP A N 1
ATOM 1359 C CA . ASP A 1 169 ? 41.654 15.414 -53.064 1.00 62.34 169 ASP A CA 1
ATOM 1360 C C . ASP A 1 169 ? 41.553 14.896 -54.509 1.00 62.34 169 ASP A C 1
ATOM 1362 O O . ASP A 1 169 ? 41.885 15.618 -55.444 1.00 62.34 169 ASP A O 1
ATOM 1366 N N . GLU A 1 170 ? 41.054 13.671 -54.725 1.00 64.62 170 GLU A N 1
ATOM 1367 C CA . GLU A 1 170 ? 40.824 13.110 -56.057 1.00 64.62 170 GLU A CA 1
ATOM 1368 C C . GLU A 1 170 ? 39.770 13.893 -56.846 1.00 64.62 170 GLU A C 1
ATOM 1370 O O . GLU A 1 170 ? 39.948 14.048 -58.048 1.00 64.62 170 GLU A O 1
ATOM 1375 N N . GLU A 1 171 ? 38.725 14.449 -56.217 1.00 68.88 171 GLU A N 1
ATOM 1376 C CA . GLU A 1 171 ? 37.729 15.251 -56.945 1.00 68.88 171 GLU A CA 1
ATOM 1377 C C . GLU A 1 171 ? 38.365 16.548 -57.465 1.00 68.88 171 GLU A C 1
ATOM 1379 O O . GLU A 1 171 ? 38.286 16.848 -58.657 1.00 68.88 171 GLU A O 1
ATOM 1384 N N . ASN A 1 172 ? 39.110 17.255 -56.611 1.00 73.19 172 ASN A N 1
ATOM 1385 C CA . ASN A 1 172 ? 39.849 18.457 -57.003 1.00 73.19 172 ASN A CA 1
ATOM 1386 C C . ASN A 1 172 ? 40.956 18.151 -58.029 1.00 73.19 172 ASN A C 1
ATOM 1388 O O . ASN A 1 172 ? 41.132 18.903 -58.988 1.00 73.19 172 ASN A O 1
ATOM 1392 N N . LEU A 1 173 ? 41.671 17.032 -57.878 1.00 77.50 173 LEU A N 1
ATOM 1393 C CA . LEU A 1 173 ? 42.716 16.595 -58.807 1.00 77.50 173 LEU A CA 1
ATOM 1394 C C . LEU A 1 173 ? 42.140 16.197 -60.174 1.00 77.50 173 LEU A C 1
ATOM 1396 O O . LEU A 1 173 ? 42.748 16.482 -61.205 1.00 77.50 173 LEU A O 1
ATOM 1400 N N . ILE A 1 174 ? 40.977 15.542 -60.205 1.00 78.62 174 ILE A N 1
ATOM 1401 C CA . ILE A 1 174 ? 40.267 15.198 -61.442 1.00 78.62 174 ILE A CA 1
ATOM 1402 C C . ILE A 1 174 ? 39.765 16.472 -62.124 1.00 78.62 174 ILE A C 1
ATOM 1404 O O . ILE A 1 174 ? 39.972 16.621 -63.327 1.00 78.62 174 ILE A O 1
ATOM 1408 N N . ILE A 1 175 ? 39.186 17.417 -61.375 1.00 81.62 175 ILE A N 1
ATOM 1409 C CA . ILE A 1 175 ? 38.764 18.724 -61.902 1.00 81.62 175 ILE A CA 1
ATOM 1410 C C . ILE A 1 175 ? 39.954 19.463 -62.528 1.00 81.62 175 ILE A C 1
ATOM 1412 O O . ILE A 1 175 ? 39.846 19.966 -63.648 1.00 81.62 175 ILE A O 1
ATOM 1416 N N . GLN A 1 176 ? 41.107 19.478 -61.854 1.00 83.69 176 GLN A N 1
ATOM 1417 C CA . GLN A 1 176 ? 42.316 20.118 -62.369 1.00 83.69 176 GLN A CA 1
ATOM 1418 C C . GLN A 1 176 ? 42.816 19.440 -63.654 1.00 83.69 176 GLN A C 1
ATOM 1420 O O . GLN A 1 176 ? 43.039 20.115 -64.655 1.00 83.69 176 GLN A O 1
ATOM 1425 N N . LYS A 1 177 ? 42.886 18.101 -63.679 1.00 88.56 177 LYS A N 1
ATOM 1426 C CA . LYS A 1 177 ? 43.267 17.345 -64.885 1.00 88.56 177 LYS A CA 1
ATOM 1427 C C . LYS A 1 177 ? 42.307 17.574 -66.055 1.00 88.56 177 LYS A C 1
ATOM 1429 O O . LYS A 1 177 ? 42.763 17.691 -67.189 1.00 88.56 177 LYS A O 1
ATOM 1434 N N . ILE A 1 178 ? 40.997 17.653 -65.808 1.00 88.44 178 ILE A N 1
ATOM 1435 C CA . ILE A 1 178 ? 40.000 17.968 -66.844 1.00 88.44 178 ILE A CA 1
ATOM 1436 C C . ILE A 1 178 ? 40.232 19.380 -67.397 1.00 88.44 178 ILE A C 1
ATOM 1438 O O . ILE A 1 178 ? 40.215 19.566 -68.612 1.00 88.44 178 ILE A O 1
ATOM 1442 N N . SER A 1 179 ? 40.500 20.358 -66.527 1.00 92.00 179 SER A N 1
ATOM 1443 C CA . SER A 1 179 ? 40.802 21.737 -66.930 1.00 92.00 179 SER A CA 1
ATOM 1444 C C . SER A 1 179 ? 42.068 21.832 -67.794 1.00 92.00 179 SER A C 1
ATOM 1446 O O . SER A 1 179 ? 42.090 22.554 -68.797 1.00 92.00 179 SER A O 1
ATOM 1448 N N . ASP A 1 180 ? 43.116 21.084 -67.444 1.00 92.62 180 ASP A N 1
ATOM 1449 C CA . ASP A 1 180 ? 44.360 21.033 -68.220 1.00 92.62 180 ASP A CA 1
ATOM 1450 C C . ASP A 1 180 ? 44.131 20.394 -69.601 1.00 92.62 180 ASP A C 1
ATOM 1452 O O . ASP A 1 180 ? 44.616 20.899 -70.618 1.00 92.62 180 ASP A O 1
ATOM 1456 N N . ILE A 1 181 ? 43.341 19.313 -69.660 1.00 92.69 181 ILE A N 1
ATOM 1457 C CA . ILE A 1 181 ? 42.956 18.658 -70.919 1.00 92.69 181 ILE A CA 1
ATOM 1458 C C . ILE A 1 181 ? 42.155 19.615 -71.814 1.00 92.69 181 ILE A C 1
ATOM 1460 O O . ILE A 1 181 ? 42.469 19.727 -73.000 1.00 92.69 181 ILE A O 1
ATOM 1464 N N . ASP A 1 182 ? 41.170 20.337 -71.270 1.00 92.94 182 ASP A N 1
ATOM 1465 C CA . ASP A 1 182 ? 40.349 21.294 -72.030 1.00 92.94 182 ASP A CA 1
ATOM 1466 C C . ASP A 1 182 ? 41.190 22.455 -72.593 1.00 92.94 182 ASP A C 1
ATOM 1468 O O . ASP A 1 182 ? 41.026 22.876 -73.742 1.00 92.94 182 ASP A O 1
ATOM 1472 N N . THR A 1 183 ? 42.163 22.929 -71.811 1.00 93.38 183 THR A N 1
ATOM 1473 C CA . THR A 1 183 ? 43.111 23.962 -72.250 1.00 93.38 183 THR A CA 1
ATOM 1474 C C . THR A 1 183 ? 43.969 23.471 -73.417 1.00 93.38 183 THR A C 1
ATOM 1476 O O . THR A 1 183 ? 44.101 24.167 -74.428 1.00 93.38 183 THR A O 1
ATOM 1479 N N . ASN A 1 184 ? 44.514 22.256 -73.316 1.00 92.62 184 ASN A N 1
ATOM 1480 C CA . ASN A 1 184 ? 45.319 21.659 -74.380 1.00 92.62 184 ASN A CA 1
ATOM 1481 C C . ASN A 1 184 ? 44.495 21.408 -75.648 1.00 92.62 184 ASN A C 1
ATOM 1483 O O . ASN A 1 184 ? 44.953 21.728 -76.745 1.00 92.62 184 ASN A O 1
ATOM 1487 N N . TYR A 1 185 ? 43.262 20.917 -75.509 1.00 92.31 185 TYR A N 1
ATOM 1488 C CA . TYR A 1 185 ? 42.351 20.706 -76.634 1.00 92.31 185 TYR A CA 1
ATOM 1489 C C . TYR A 1 185 ? 42.102 22.004 -77.419 1.00 92.31 185 TYR A C 1
ATOM 1491 O O . TYR A 1 185 ? 42.288 22.035 -78.636 1.00 92.31 185 TYR A O 1
ATOM 1499 N N . LYS A 1 186 ? 41.787 23.109 -76.726 1.00 90.88 186 LYS A N 1
ATOM 1500 C CA . LYS A 1 186 ? 41.592 24.433 -77.350 1.00 90.88 186 LYS A CA 1
ATOM 1501 C C . LYS A 1 186 ? 42.842 24.949 -78.066 1.00 90.88 186 LYS A C 1
ATOM 1503 O O . LYS A 1 186 ? 42.730 25.657 -79.069 1.00 90.88 186 LYS A O 1
ATOM 1508 N N . ASN A 1 187 ? 44.033 24.632 -77.559 1.00 91.69 187 ASN A N 1
ATOM 1509 C CA . ASN A 1 187 ? 45.287 24.999 -78.217 1.00 91.69 187 ASN A CA 1
ATOM 1510 C C . ASN A 1 187 ? 45.496 24.191 -79.504 1.00 91.69 187 ASN A C 1
ATOM 1512 O O . ASN A 1 187 ? 45.747 24.788 -80.551 1.00 91.69 187 ASN A O 1
ATOM 1516 N N . TYR A 1 188 ? 45.291 22.871 -79.462 1.00 89.75 188 TYR A N 1
ATOM 1517 C CA . TYR A 1 188 ? 45.374 22.024 -80.656 1.00 89.75 188 TYR A CA 1
ATOM 1518 C C . TYR A 1 188 ? 44.337 22.398 -81.720 1.00 89.75 188 TYR A C 1
ATOM 1520 O O . TYR A 1 188 ? 44.647 22.403 -82.910 1.00 89.75 188 TYR A O 1
ATOM 1528 N N . GLU A 1 189 ? 43.126 22.782 -81.318 1.00 88.25 189 GLU A N 1
ATOM 1529 C CA . GLU A 1 189 ? 42.089 23.253 -82.240 1.00 88.25 189 GLU A CA 1
ATOM 1530 C C . GLU A 1 189 ? 42.525 24.530 -82.985 1.00 88.25 189 GLU A C 1
ATOM 1532 O O . GLU A 1 189 ? 42.377 24.632 -84.208 1.00 88.25 189 GLU A O 1
ATOM 1537 N N . LYS A 1 190 ? 43.152 25.483 -82.278 1.00 89.94 190 LYS A N 1
ATOM 1538 C CA . LYS A 1 190 ? 43.733 26.691 -82.891 1.00 89.94 190 LYS A CA 1
ATOM 1539 C C . LYS A 1 190 ? 44.874 26.358 -83.850 1.00 89.94 190 LYS A C 1
ATOM 1541 O O . LYS A 1 190 ? 44.958 26.950 -84.930 1.00 89.94 190 LYS A O 1
ATOM 1546 N N . GLU A 1 191 ? 45.758 25.437 -83.475 1.00 90.69 191 GLU A N 1
ATOM 1547 C CA . GLU A 1 191 ? 46.866 24.994 -84.326 1.00 90.69 191 GLU A CA 1
ATOM 1548 C C . GLU A 1 191 ? 46.361 24.331 -85.611 1.00 90.69 191 GLU A C 1
ATOM 1550 O O . GLU A 1 191 ? 46.800 24.704 -86.702 1.00 90.69 191 GLU A O 1
ATOM 1555 N N . LEU A 1 192 ? 45.377 23.431 -85.510 1.00 88.19 192 LEU A N 1
ATOM 1556 C CA . LEU A 1 192 ? 44.735 22.788 -86.659 1.00 88.19 192 LEU A CA 1
ATOM 1557 C C . LEU A 1 192 ? 44.051 23.800 -87.578 1.00 88.19 192 LEU A C 1
ATOM 1559 O O . LEU A 1 192 ? 44.214 23.734 -88.798 1.00 88.19 192 LEU A O 1
ATOM 1563 N N . TYR A 1 193 ? 43.327 24.770 -87.015 1.00 90.75 193 TYR A N 1
ATOM 1564 C CA . TYR A 1 193 ? 42.717 25.843 -87.797 1.00 90.75 193 TYR A CA 1
ATOM 1565 C C . TYR A 1 193 ? 43.768 26.639 -88.587 1.00 90.75 193 TYR A C 1
ATOM 1567 O O . TYR A 1 193 ? 43.610 26.879 -89.789 1.00 90.75 193 TYR A O 1
ATOM 1575 N N . ASN A 1 194 ? 44.876 27.007 -87.938 1.00 90.56 194 ASN A N 1
ATOM 1576 C CA . ASN A 1 194 ? 45.974 27.724 -88.582 1.00 90.56 194 ASN A CA 1
ATOM 1577 C C . ASN A 1 194 ? 46.653 26.886 -89.675 1.00 90.56 194 ASN A C 1
ATOM 1579 O O . ASN A 1 194 ? 46.931 27.405 -90.761 1.00 90.56 194 ASN A O 1
ATOM 1583 N N . LEU A 1 195 ? 46.881 25.595 -89.421 1.00 87.62 195 LEU A N 1
ATOM 1584 C CA . LEU A 1 195 ? 47.460 24.668 -90.390 1.00 87.62 195 LEU A CA 1
ATOM 1585 C C . LEU A 1 195 ? 46.559 24.521 -91.622 1.00 87.62 195 LEU A C 1
ATOM 1587 O O . LEU A 1 195 ? 47.035 24.678 -92.746 1.00 87.62 195 LEU A O 1
ATOM 1591 N N . ASN A 1 196 ? 45.253 24.324 -91.421 1.00 85.25 196 ASN A N 1
ATOM 1592 C CA . ASN A 1 196 ? 44.269 24.237 -92.501 1.00 85.25 196 ASN A CA 1
ATOM 1593 C C . ASN A 1 196 ? 44.228 25.521 -93.333 1.00 85.25 196 ASN A C 1
ATOM 1595 O O . ASN A 1 196 ? 44.283 25.475 -94.562 1.00 85.25 196 ASN A O 1
ATOM 1599 N N . LYS A 1 197 ? 44.223 26.688 -92.681 1.00 88.75 197 LYS A N 1
ATOM 1600 C CA . LYS A 1 197 ? 44.280 27.981 -93.374 1.00 88.75 197 LYS A CA 1
ATOM 1601 C C . LYS A 1 197 ? 45.551 28.125 -94.217 1.00 88.75 197 LYS A C 1
ATOM 1603 O O . LYS A 1 197 ? 45.501 28.679 -95.317 1.00 88.75 197 LYS A O 1
ATOM 1608 N N . ASN A 1 198 ? 46.690 27.646 -93.721 1.00 87.75 198 ASN A N 1
ATOM 1609 C CA . ASN A 1 198 ? 47.952 27.671 -94.457 1.00 87.75 198 ASN A CA 1
ATOM 1610 C C . ASN A 1 198 ? 47.962 26.678 -95.628 1.00 87.75 198 ASN A C 1
ATOM 1612 O O . ASN A 1 198 ? 48.390 27.052 -96.720 1.00 87.75 198 ASN A O 1
ATOM 1616 N N . LEU A 1 199 ? 47.435 25.465 -95.445 1.00 86.62 199 LEU A N 1
ATOM 1617 C CA . LEU A 1 199 ? 47.265 24.482 -96.519 1.00 86.62 199 LEU A CA 1
ATOM 1618 C C . LEU A 1 199 ? 46.391 25.031 -97.648 1.00 86.62 199 LEU A C 1
ATOM 1620 O O . LEU A 1 199 ? 46.773 24.941 -98.811 1.00 86.62 199 LEU A O 1
ATOM 1624 N N . GLU A 1 200 ? 45.270 25.673 -97.322 1.00 87.00 200 GLU A N 1
ATOM 1625 C CA . GLU A 1 200 ? 44.398 26.301 -98.319 1.00 87.00 200 GLU A CA 1
ATOM 1626 C C . GLU A 1 200 ? 45.107 27.419 -99.098 1.00 87.00 200 GLU A C 1
ATOM 1628 O O . GLU A 1 200 ? 44.966 27.522 -100.319 1.00 87.00 200 GLU A O 1
ATOM 1633 N N . LYS A 1 201 ? 45.945 28.227 -98.433 1.00 88.25 201 LYS A N 1
ATOM 1634 C CA . LYS A 1 201 ? 46.794 29.211 -99.129 1.00 88.25 201 LYS A CA 1
ATOM 1635 C C . LYS A 1 201 ? 47.774 28.541 -100.097 1.00 88.25 201 LYS A C 1
ATOM 1637 O O . LYS A 1 201 ? 47.963 29.050 -101.200 1.00 88.25 201 LYS A O 1
ATOM 1642 N N . ILE A 1 202 ? 48.405 27.435 -99.699 1.00 86.56 202 ILE A N 1
ATOM 1643 C CA . ILE A 1 202 ? 49.350 26.694 -100.550 1.00 86.56 202 ILE A CA 1
ATOM 1644 C C . ILE A 1 202 ? 48.618 26.079 -101.747 1.00 86.56 202 ILE A C 1
ATOM 1646 O O . ILE A 1 202 ? 49.052 26.285 -102.878 1.00 86.56 202 ILE A O 1
ATOM 1650 N N . LYS A 1 203 ? 47.479 25.407 -101.530 1.00 85.06 203 LYS A N 1
ATOM 1651 C CA . LYS A 1 203 ? 46.646 24.846 -102.608 1.00 85.06 203 LYS A CA 1
ATOM 1652 C C . LYS A 1 203 ? 46.273 25.904 -103.644 1.00 85.06 203 LYS A C 1
ATOM 1654 O O . LYS A 1 203 ? 46.499 25.693 -104.831 1.00 85.06 203 LYS A O 1
ATOM 1659 N N . LYS A 1 204 ? 45.796 27.076 -103.206 1.00 85.69 204 LYS A N 1
ATOM 1660 C CA . LYS A 1 204 ? 45.479 28.198 -104.111 1.00 85.69 204 LYS A CA 1
ATOM 1661 C C . LYS A 1 204 ? 46.687 28.659 -104.932 1.00 85.69 204 LYS A C 1
ATOM 1663 O O . LYS A 1 204 ? 46.538 28.963 -106.109 1.00 85.69 204 LYS A O 1
ATOM 1668 N N . ARG A 1 205 ? 47.886 28.695 -104.339 1.00 83.75 205 ARG A N 1
ATOM 1669 C CA . ARG A 1 205 ? 49.126 29.044 -105.059 1.00 83.75 205 ARG A CA 1
ATOM 1670 C C . ARG A 1 205 ? 49.548 27.986 -106.079 1.00 83.75 205 ARG A C 1
ATOM 1672 O O . ARG A 1 205 ? 50.171 28.353 -107.065 1.00 83.75 205 ARG A O 1
ATOM 1679 N N . MET A 1 206 ? 49.248 26.710 -105.838 1.00 79.06 206 MET A N 1
ATOM 1680 C CA . MET A 1 206 ? 49.559 25.631 -106.783 1.00 79.06 206 MET A CA 1
ATOM 1681 C C . MET A 1 206 ? 48.606 25.603 -107.980 1.00 79.06 206 MET A C 1
ATOM 1683 O O . MET A 1 206 ? 49.046 25.274 -109.068 1.00 79.06 206 MET A O 1
ATOM 1687 N N . ILE A 1 207 ? 47.333 25.966 -107.793 1.00 78.06 207 ILE A N 1
ATOM 1688 C CA . ILE A 1 207 ? 46.326 25.997 -108.872 1.00 78.06 207 ILE A CA 1
ATOM 1689 C C . ILE A 1 207 ? 46.532 27.194 -109.822 1.00 78.06 207 ILE A C 1
ATOM 1691 O O . ILE A 1 207 ? 46.175 27.116 -110.990 1.00 78.06 207 ILE A O 1
ATOM 1695 N N . ASN A 1 208 ? 47.121 28.293 -109.338 1.00 63.97 208 ASN A N 1
ATOM 1696 C CA . ASN A 1 208 ? 47.371 29.511 -110.122 1.00 63.97 208 ASN A CA 1
ATOM 1697 C C . ASN A 1 208 ? 48.773 29.560 -110.780 1.00 63.97 208 ASN A C 1
ATOM 1699 O O . ASN A 1 208 ? 49.231 30.646 -111.139 1.00 63.97 208 ASN A O 1
ATOM 1703 N N . LYS A 1 209 ? 49.473 28.424 -110.879 1.00 51.84 209 LYS A N 1
ATOM 1704 C CA . LYS A 1 209 ? 50.735 28.257 -111.621 1.00 51.84 209 LYS A CA 1
ATOM 1705 C C . LYS A 1 209 ? 50.489 27.414 -112.861 1.00 51.84 209 LYS A C 1
ATOM 1707 O O . LYS A 1 209 ? 51.154 27.711 -113.873 1.00 51.84 209 LYS A O 1
#

Secondary structure (DSSP, 8-state):
---HHHHHHHIIIIIIS---HHHHHHHHHHHHHHHHHTT-HHHHHHHHHHHHHHHHHHHHHHHHHHHHHHH-TTS-HHHHHHHHHHHHHHHHHHHHHHHHHHHHHHHHHHHHHHHHHHHHHHHHHHHHHHHHHHHHHHHHHHHHHHHHHHHHHHHHHHHHHHHHHHT-HHHHHHHHHHHHHHHHHHHHHHHHHHHHHHHHHHHHHHHT-

Foldseek 3Di:
DQDPVVLVCLCCPQQVPDPDLVSNLVSLVVSLVSCVVVVVVPSVLCSVVVNLVSLVVVLVVLLVVLVVLLPDPPHDPVSVVVSVVSNVVSVVVVVVSVVVVVVSVVVVVVVVVVVVVVVVVVVVVVVVVVVVVVVVVVVVVVVVVVVVVVVVVVVVVVVVVVVVVVPPCVVVVVVVVVVVVVVVVVVVVVVVVVVVVVVVVVVVVVVVD

pLDDT: mean 81.85, std 8.44, range [50.53, 93.38]

Sequence (209 aa):
MFSWKNIKDTFNDKVKNSESTKDKTLGLAEVIGKTVVAGATKLAQEAPSLLLNLAEANNDQIKKNAKEVINDPNETIENKQKAKSYLNNIENIQSDINERKQGLDNYRKSFNYADRQTKEQNKEENKESIENKISSLEAVKKTVTKRMKNLRRDKFELNQSIKNFKNIDEENLIIQKISDIDTNYKNYEKELYNLNKNLEKIKKRMINK